Protein AF-A0A950A7Z1-F1 (afdb_monomer_lite)

pLDDT: mean 80.93, std 20.9, range [35.53, 98.69]

Radius of gyration: 23.33 Å; chains: 1; bounding box: 60×74×65 Å

Foldseek 3Di:
DCLLVVNLVVAQAEEDELDFLQQPCQFPLLVQQDPVNLVVQLVVCLVVQKDDQVVVLVSVCVVCCCPPCVVQVVVAVVVVHDRPPDPVVVVSVLGDIGGSVVVSCCSCCCSVPSQSLPFQSDDDPNHTDAQLSNAREYEFEYEPAERRRHVQSSCVSLQRHNHWYWYKYKYDYRCCRVPPAQPNQPTKMWTDPTDDHPDGPVNSVVPTDIDGGHCVVVVCVVCVVRVPDDDDDDDDPDDDPPPDCVSVVHDDDPPDPPPDDDDPDRDDDDPPDDDDDDDDDDDD

Sequence (284 aa):
YLAAKGQAARVNSATVTNTLVDFSLLGDLGVFTDEASVTRLEERMRERGYLEAGEMAGTFNALRANDLIWSYVVNNWFMGKEPPAFDILAWNGDSTRMPAVMHSQYLRACYLQNALTKPGAFAIDSVKTDLRKIKTPMYVLGAEADHIALWAGSYATTQLVGGETKYTLSNSGHIAGIVNPPDNPKACYWTKPRAAKGESAHEWRESATRHQGSWWNDWAAWIGKRAGSMVAPATLPPGEPAPGRYVLNEVAAAFGTNGTSHKPAPYRKRKKATAPKRRQTRRA

Secondary structure (DSSP, 8-state):
-GGGGT-GGG-S-EEEES--S--SS-GGGGGG-SHHHHHHHHHHHHHHSEE-HHHHHHHHHHHHIIIIIIHHHHHHHTTTPPPP--HHHHHHH----EEHHHHHHHIIIIIIT-GGGSTTSSEETTEE--GGG--S-EEEEEETT-SSS-HHHHHHHHHHSSS-EEEEEESSSTTTTTS--TT-TT-EEEE-SSPPTT--HHHHHHHSEEEES-HHHHHHHHHHTTS-S--PPPP----PPTT-TTTTTPPPPPTT-SS---PPPP--PPPPPPPPPP------

Structure (mmCIF, N/CA/C/O backbone):
data_AF-A0A950A7Z1-F1
#
_entry.id   AF-A0A950A7Z1-F1
#
loop_
_atom_site.group_PDB
_atom_site.id
_atom_site.type_symbol
_atom_site.label_atom_id
_atom_site.label_alt_id
_atom_site.label_comp_id
_atom_site.label_asym_id
_atom_site.label_entity_id
_atom_site.label_seq_id
_atom_site.pdbx_PDB_ins_code
_atom_site.Cartn_x
_atom_site.Cartn_y
_atom_site.Cartn_z
_atom_site.occupancy
_atom_site.B_iso_or_equiv
_atom_site.auth_seq_id
_atom_site.auth_comp_id
_atom_site.auth_asym_id
_atom_site.auth_atom_id
_atom_site.pdbx_PDB_model_num
ATOM 1 N N . TYR A 1 1 ? -14.062 2.216 -6.835 1.00 93.56 1 TYR A N 1
ATOM 2 C CA . TYR A 1 1 ? -14.817 1.408 -7.816 1.00 93.56 1 TYR A CA 1
ATOM 3 C C . TYR A 1 1 ? -15.972 0.646 -7.167 1.00 93.56 1 TYR A C 1
ATOM 5 O O . TYR A 1 1 ? -17.108 1.005 -7.437 1.00 93.56 1 TYR A O 1
ATOM 13 N N . LEU A 1 2 ? -15.726 -0.314 -6.261 1.00 96.12 2 LEU A N 1
ATOM 14 C CA . LEU A 1 2 ? -16.794 -1.120 -5.635 1.00 96.12 2 LEU A CA 1
ATOM 15 C C . LEU A 1 2 ? -17.895 -0.280 -4.971 1.00 96.12 2 LEU A C 1
ATOM 17 O O . LEU A 1 2 ? -19.071 -0.521 -5.216 1.00 96.12 2 LEU A O 1
ATOM 21 N N . ALA A 1 3 ? -17.525 0.761 -4.218 1.00 94.81 3 ALA A N 1
ATOM 22 C CA . ALA A 1 3 ? -18.493 1.686 -3.622 1.00 94.81 3 ALA A CA 1
ATOM 23 C C . ALA A 1 3 ? -19.389 2.382 -4.664 1.00 94.81 3 ALA A C 1
ATOM 25 O O . ALA A 1 3 ? -20.583 2.536 -4.442 1.00 94.81 3 ALA A O 1
ATOM 26 N N . ALA A 1 4 ? -18.843 2.749 -5.827 1.00 94.31 4 ALA A N 1
ATOM 27 C CA . ALA A 1 4 ? -19.617 3.371 -6.902 1.00 94.31 4 ALA A CA 1
ATOM 28 C C . ALA A 1 4 ? -20.574 2.383 -7.595 1.00 94.31 4 ALA A C 1
ATOM 30 O O . ALA A 1 4 ? -21.598 2.810 -8.111 1.00 94.31 4 ALA A O 1
ATOM 31 N N . LYS A 1 5 ? -20.266 1.078 -7.572 1.00 95.88 5 LYS A N 1
ATOM 32 C CA . LYS A 1 5 ? -21.149 0.005 -8.062 1.00 95.88 5 LYS A CA 1
ATOM 33 C C . LYS A 1 5 ? -22.106 -0.539 -6.982 1.00 95.88 5 LYS A C 1
ATOM 35 O O . LYS A 1 5 ? -22.763 -1.541 -7.226 1.00 95.88 5 LYS A O 1
ATOM 40 N N . GLY A 1 6 ? -22.161 0.057 -5.784 1.00 94.94 6 GLY A N 1
ATOM 41 C CA . GLY A 1 6 ? -22.992 -0.448 -4.678 1.00 94.94 6 GLY A CA 1
ATOM 42 C C . GLY A 1 6 ? -22.501 -1.770 -4.068 1.00 94.94 6 GLY A C 1
ATOM 43 O O . GLY A 1 6 ? -23.239 -2.438 -3.359 1.00 94.94 6 GLY A O 1
ATOM 44 N N . GLN A 1 7 ? -21.249 -2.158 -4.324 1.00 96.56 7 GLN A N 1
ATOM 45 C CA . GLN A 1 7 ? -20.657 -3.439 -3.913 1.00 96.56 7 GLN A CA 1
ATOM 46 C C . GLN A 1 7 ? -19.603 -3.281 -2.805 1.00 96.56 7 GLN A C 1
ATOM 48 O O . GLN A 1 7 ? -18.698 -4.106 -2.683 1.00 96.56 7 GLN A O 1
ATOM 53 N N . ALA A 1 8 ? -19.671 -2.205 -2.013 1.00 93.81 8 ALA A N 1
ATOM 54 C CA . ALA A 1 8 ? -18.680 -1.925 -0.968 1.00 93.81 8 ALA A CA 1
ATOM 55 C C . ALA A 1 8 ? -18.564 -3.060 0.067 1.00 93.81 8 ALA A C 1
ATOM 57 O O . ALA A 1 8 ? -17.463 -3.358 0.516 1.00 93.81 8 ALA A O 1
ATOM 58 N N . ALA A 1 9 ? -19.675 -3.740 0.371 1.00 94.00 9 ALA A N 1
ATOM 59 C CA . ALA A 1 9 ? -19.740 -4.830 1.346 1.00 94.00 9 ALA A CA 1
ATOM 60 C C . ALA A 1 9 ? -18.907 -6.073 0.972 1.00 94.00 9 ALA A C 1
ATOM 62 O O . ALA A 1 9 ? -18.683 -6.930 1.818 1.00 94.00 9 ALA A O 1
ATOM 63 N N . ARG A 1 10 ? -18.409 -6.175 -0.272 1.00 96.12 10 ARG A N 1
ATOM 64 C CA . ARG A 1 10 ? -17.519 -7.274 -0.689 1.00 96.12 10 ARG A CA 1
ATOM 65 C C . ARG A 1 10 ? -16.159 -7.251 0.011 1.00 96.12 10 ARG A C 1
ATOM 67 O O . ARG A 1 10 ? -15.461 -8.257 -0.015 1.00 96.12 10 ARG A O 1
ATOM 74 N N . VAL A 1 11 ? -15.763 -6.111 0.578 1.00 96.06 11 VAL A N 1
ATOM 75 C CA . VAL A 1 11 ? -14.483 -5.941 1.271 1.00 96.06 11 VAL A CA 1
ATOM 76 C C . VAL A 1 11 ? -14.758 -5.405 2.671 1.00 96.06 11 VAL A C 1
ATOM 78 O O . VAL A 1 11 ? -15.079 -4.228 2.838 1.00 96.06 11 VAL A O 1
ATOM 81 N N . ASN A 1 12 ? -14.621 -6.277 3.673 1.00 95.44 12 ASN A N 1
ATOM 82 C CA . ASN A 1 12 ? -14.873 -5.930 5.074 1.00 95.44 12 ASN A CA 1
ATOM 83 C C . ASN A 1 12 ? -13.803 -4.988 5.649 1.00 95.44 12 ASN A C 1
ATOM 85 O O . ASN A 1 12 ? -14.094 -4.102 6.445 1.00 95.44 12 ASN A O 1
ATOM 89 N N . SER A 1 13 ? -12.549 -5.167 5.237 1.00 96.81 13 SER A N 1
ATOM 90 C CA . SER A 1 13 ? -11.420 -4.328 5.639 1.00 96.81 13 SER A CA 1
ATOM 91 C C . SER A 1 13 ? -10.318 -4.392 4.586 1.00 96.81 13 SER A C 1
ATOM 93 O O . SER A 1 13 ? -10.295 -5.327 3.784 1.00 96.81 13 SER A O 1
ATOM 95 N N . ALA A 1 14 ? -9.433 -3.398 4.555 1.00 97.19 14 ALA A N 1
ATOM 96 C CA . ALA A 1 14 ? -8.301 -3.377 3.633 1.00 97.19 14 ALA A CA 1
ATOM 97 C C . ALA A 1 14 ? -7.001 -3.006 4.351 1.00 97.19 14 ALA A C 1
ATOM 99 O O . ALA A 1 14 ? -6.995 -2.196 5.278 1.00 97.19 14 ALA A O 1
ATOM 100 N N . THR A 1 15 ? -5.892 -3.571 3.885 1.00 98.00 15 THR A N 1
ATOM 101 C CA . THR A 1 15 ? -4.543 -3.211 4.319 1.00 98.00 15 THR A CA 1
ATOM 102 C C . THR A 1 15 ? -3.748 -2.761 3.105 1.00 98.00 15 THR A C 1
ATOM 104 O O . THR A 1 15 ? -3.805 -3.406 2.061 1.00 98.00 15 THR A O 1
ATOM 107 N N . VAL A 1 16 ? -3.035 -1.647 3.235 1.00 97.19 16 VAL A N 1
ATOM 108 C CA . VAL A 1 16 ? -2.108 -1.143 2.217 1.00 97.19 16 VAL A CA 1
ATOM 109 C C . VAL A 1 16 ? -0.753 -0.889 2.867 1.00 97.19 16 VAL A C 1
ATOM 111 O O . VAL A 1 16 ? -0.686 -0.343 3.968 1.00 97.19 16 VAL A O 1
ATOM 114 N N . THR A 1 17 ? 0.316 -1.315 2.203 1.00 96.62 17 THR A N 1
ATOM 115 C CA . THR A 1 17 ? 1.690 -1.308 2.727 1.00 96.62 17 THR A CA 1
ATOM 116 C C . THR A 1 17 ? 2.600 -0.597 1.734 1.00 96.62 17 THR A C 1
ATOM 118 O O . THR A 1 17 ? 2.581 -0.956 0.556 1.00 96.62 17 THR A O 1
ATOM 121 N N . ASN A 1 18 ? 3.344 0.425 2.173 1.00 94.12 18 ASN A N 1
ATOM 122 C CA . ASN A 1 18 ? 4.202 1.272 1.324 1.00 94.12 18 ASN A CA 1
ATOM 123 C C . ASN A 1 18 ? 3.520 1.703 0.016 1.00 94.12 18 ASN A C 1
ATOM 125 O O . ASN A 1 18 ? 4.101 1.684 -1.067 1.00 94.12 18 ASN A O 1
ATOM 129 N N . THR A 1 19 ? 2.233 2.035 0.104 1.00 94.44 19 THR A N 1
ATOM 130 C CA . THR A 1 19 ? 1.413 2.368 -1.060 1.00 94.44 19 THR A CA 1
ATOM 131 C C . THR A 1 19 ? 1.230 3.873 -1.144 1.00 94.44 19 THR A C 1
ATOM 133 O O . THR A 1 19 ? 0.714 4.493 -0.214 1.00 94.44 19 THR A O 1
ATOM 136 N N . LEU A 1 20 ? 1.599 4.448 -2.287 1.00 92.94 20 LEU A N 1
ATOM 137 C CA . LEU A 1 20 ? 1.273 5.828 -2.618 1.00 92.94 20 LEU A CA 1
ATOM 138 C C . LEU A 1 20 ? -0.113 5.890 -3.261 1.00 92.94 20 LEU A C 1
ATOM 140 O O . LEU A 1 20 ? -0.419 5.177 -4.217 1.00 92.94 20 LEU A O 1
ATOM 144 N N . VAL A 1 21 ? -0.957 6.756 -2.713 1.00 91.88 21 VAL A N 1
ATOM 145 C CA . VAL A 1 21 ? -2.257 7.126 -3.293 1.00 91.88 21 VAL A CA 1
ATOM 146 C C . VAL A 1 21 ? -2.250 8.592 -3.718 1.00 91.88 21 VAL A C 1
ATOM 148 O O . VAL A 1 21 ? -2.918 8.960 -4.684 1.00 91.88 21 VAL A O 1
ATOM 151 N N . ASP A 1 22 ? -1.456 9.402 -3.019 1.00 93.62 22 ASP A N 1
ATOM 152 C CA . ASP A 1 22 ? -1.067 10.742 -3.422 1.00 93.62 22 ASP A CA 1
ATOM 153 C C . ASP A 1 22 ? 0.358 10.712 -3.979 1.00 93.62 22 ASP A C 1
ATOM 155 O O . ASP A 1 22 ? 1.310 10.380 -3.276 1.00 93.62 22 ASP A O 1
ATOM 159 N N . PHE A 1 23 ? 0.486 11.059 -5.255 1.00 90.56 23 PHE A N 1
ATOM 160 C CA . PHE A 1 23 ? 1.740 11.097 -5.999 1.00 90.56 23 PHE A CA 1
ATOM 161 C C . PHE A 1 23 ? 2.325 12.520 -6.065 1.00 90.56 23 PHE A C 1
ATOM 163 O O . PHE A 1 23 ? 3.057 12.851 -6.987 1.00 90.56 23 PHE A O 1
ATOM 170 N N . SER A 1 24 ? 1.992 13.401 -5.116 1.00 88.62 24 SER A N 1
ATOM 171 C CA . SER A 1 24 ? 2.630 14.724 -4.995 1.00 88.62 24 SER A CA 1
ATOM 172 C C . SER A 1 24 ? 4.039 14.661 -4.395 1.00 88.62 24 SER A C 1
ATOM 174 O O . SER A 1 24 ? 4.870 15.517 -4.691 1.00 88.62 24 SER A O 1
ATOM 176 N N . LEU A 1 25 ? 4.326 13.632 -3.592 1.00 83.88 25 LEU A N 1
ATOM 177 C CA . LEU A 1 25 ? 5.629 13.374 -2.977 1.00 83.88 25 LEU A CA 1
ATOM 178 C C . LEU A 1 25 ? 6.237 12.104 -3.585 1.00 83.88 25 LEU A C 1
ATOM 180 O O . LEU A 1 25 ? 6.131 11.018 -3.023 1.00 83.88 25 LEU A O 1
ATOM 184 N N . LEU A 1 26 ? 6.838 12.243 -4.768 1.00 71.94 26 LEU A N 1
ATOM 185 C CA . LEU A 1 26 ? 7.280 11.116 -5.603 1.00 71.94 26 LEU A CA 1
ATOM 186 C C . LEU A 1 26 ? 8.609 10.469 -5.184 1.00 71.94 26 LEU A C 1
ATOM 188 O O . LEU A 1 26 ? 9.004 9.479 -5.799 1.00 71.94 26 LEU A O 1
ATOM 192 N N . GLY A 1 27 ? 9.303 11.022 -4.186 1.00 72.56 27 GLY A N 1
ATOM 193 C CA . GLY A 1 27 ? 10.668 10.607 -3.851 1.00 72.56 27 GLY A CA 1
ATOM 194 C C . GLY A 1 27 ? 11.603 10.688 -5.064 1.00 72.56 27 GLY A C 1
ATOM 195 O O . GLY A 1 27 ? 11.371 11.466 -5.997 1.00 72.56 27 GLY A O 1
ATOM 196 N N . ASP A 1 28 ? 12.626 9.838 -5.082 1.00 67.88 28 ASP A N 1
ATOM 197 C CA . ASP A 1 28 ? 13.646 9.818 -6.141 1.00 67.88 28 ASP A CA 1
ATOM 198 C C . ASP A 1 28 ? 13.074 9.429 -7.519 1.00 67.88 28 ASP A C 1
ATOM 200 O O . ASP A 1 28 ? 13.603 9.810 -8.566 1.00 67.88 28 ASP A O 1
ATOM 204 N N . LEU A 1 29 ? 11.935 8.723 -7.538 1.00 67.94 29 LEU A N 1
ATOM 205 C CA . LEU A 1 29 ? 11.233 8.322 -8.761 1.00 67.94 29 LEU A CA 1
ATOM 206 C C . LEU A 1 29 ? 10.706 9.510 -9.567 1.00 67.94 29 LEU A C 1
ATOM 208 O O . LEU A 1 29 ? 10.588 9.403 -10.789 1.00 67.94 29 LEU A O 1
ATOM 212 N N . GLY A 1 30 ? 10.413 10.639 -8.914 1.00 67.56 30 GLY A N 1
ATOM 213 C CA . GLY A 1 30 ? 9.834 11.813 -9.570 1.00 67.56 30 GLY A CA 1
ATOM 214 C C . GLY A 1 30 ? 10.667 12.318 -10.749 1.00 67.56 30 GLY A C 1
ATOM 215 O O . GLY A 1 30 ? 10.108 12.723 -11.770 1.00 67.56 30 GLY A O 1
ATOM 216 N N . VAL A 1 31 ? 11.995 12.195 -10.657 1.00 69.00 31 VAL A N 1
ATOM 217 C CA . VAL A 1 31 ? 12.954 12.679 -11.665 1.00 69.00 31 VAL A CA 1
ATOM 218 C C . VAL A 1 31 ? 12.794 11.979 -13.021 1.00 69.00 31 VAL A C 1
ATOM 220 O O . VAL A 1 31 ? 13.070 12.577 -14.056 1.00 69.00 31 VAL A O 1
ATOM 223 N N . PHE A 1 32 ? 12.300 10.737 -13.045 1.00 67.62 32 PHE A N 1
ATOM 224 C CA . PHE A 1 32 ? 12.165 9.941 -14.274 1.00 67.62 32 PHE A CA 1
ATOM 225 C C . PHE A 1 32 ? 10.758 9.967 -14.878 1.00 67.62 32 PHE A C 1
ATOM 227 O O . PHE A 1 32 ? 10.467 9.226 -15.820 1.00 67.62 32 PHE A O 1
ATOM 234 N N . THR A 1 33 ? 9.868 10.793 -14.330 1.00 74.62 33 THR A N 1
ATOM 235 C CA . THR A 1 33 ? 8.436 10.752 -14.645 1.00 74.62 33 THR A CA 1
ATOM 236 C C . THR A 1 33 ? 7.929 12.026 -15.299 1.00 74.62 33 THR A C 1
ATOM 238 O O . THR A 1 33 ? 6.792 12.419 -15.083 1.00 74.62 33 THR A O 1
ATOM 241 N N . ASP A 1 34 ? 8.747 12.669 -16.133 1.00 85.25 34 ASP A N 1
ATOM 242 C CA . ASP A 1 34 ? 8.286 13.752 -17.000 1.00 85.25 34 ASP A CA 1
ATOM 243 C C . ASP A 1 34 ? 7.546 13.226 -18.249 1.00 85.25 34 ASP A C 1
ATOM 245 O O . ASP A 1 34 ? 7.692 12.072 -18.669 1.00 85.25 34 ASP A O 1
ATOM 249 N N . GLU A 1 35 ? 6.754 14.099 -18.876 1.00 90.50 35 GLU A N 1
ATOM 250 C CA . GLU A 1 35 ? 5.923 13.774 -20.045 1.00 90.50 35 GLU A CA 1
ATOM 251 C C . GLU A 1 35 ? 6.739 13.195 -21.215 1.00 90.50 35 GLU A C 1
ATOM 253 O O . GLU A 1 35 ? 6.273 12.283 -21.907 1.00 90.50 35 GLU A O 1
ATOM 258 N N . ALA A 1 36 ? 7.962 13.685 -21.442 1.00 89.69 36 ALA A N 1
ATOM 259 C CA . ALA A 1 36 ? 8.800 13.206 -22.533 1.00 89.69 36 ALA A CA 1
ATOM 260 C C . ALA A 1 36 ? 9.381 11.821 -22.218 1.00 89.69 36 ALA A C 1
ATOM 262 O O . ALA A 1 36 ? 9.390 10.954 -23.095 1.00 89.69 36 ALA A O 1
ATOM 263 N N . SER A 1 37 ? 9.807 11.574 -20.976 1.00 86.44 37 SER A N 1
ATOM 264 C CA . SER A 1 37 ? 10.257 10.249 -20.525 1.00 86.44 37 SER A CA 1
ATOM 265 C C . SER A 1 37 ? 9.154 9.197 -20.617 1.00 86.44 37 SER A C 1
ATOM 267 O O . SER A 1 37 ? 9.384 8.127 -21.191 1.00 86.44 37 SER A O 1
ATOM 269 N N . VAL A 1 38 ? 7.940 9.515 -20.153 1.00 88.50 38 VAL A N 1
ATOM 270 C CA . VAL A 1 38 ? 6.789 8.603 -20.255 1.00 88.50 38 VAL A CA 1
ATOM 271 C C . VAL A 1 38 ? 6.434 8.337 -21.717 1.00 88.50 38 VAL A C 1
ATOM 273 O O . VAL A 1 38 ? 6.267 7.181 -22.101 1.00 88.50 38 VAL A O 1
ATOM 276 N N . THR A 1 39 ? 6.399 9.371 -22.561 1.00 91.19 39 THR A N 1
ATOM 277 C CA . THR A 1 39 ? 6.100 9.204 -23.992 1.00 91.19 39 THR A CA 1
ATOM 278 C C . THR A 1 39 ? 7.122 8.294 -24.679 1.00 91.19 39 THR A C 1
ATOM 280 O O . THR A 1 39 ? 6.726 7.348 -25.356 1.00 91.19 39 THR A O 1
ATOM 283 N N . ARG A 1 40 ? 8.430 8.487 -24.449 1.00 88.56 40 ARG A N 1
ATOM 284 C CA . ARG A 1 40 ? 9.477 7.605 -25.008 1.00 88.56 40 ARG A CA 1
ATOM 285 C C . ARG A 1 40 ? 9.323 6.152 -24.553 1.00 88.56 40 ARG A C 1
ATOM 287 O O . ARG A 1 40 ? 9.567 5.223 -25.322 1.00 88.56 40 ARG A O 1
ATOM 294 N N . LEU A 1 41 ? 8.941 5.932 -23.296 1.00 86.69 41 LEU A N 1
ATOM 295 C CA . LEU A 1 41 ? 8.707 4.587 -22.777 1.00 86.69 41 LEU A CA 1
ATOM 296 C C . LEU A 1 41 ? 7.494 3.924 -23.439 1.00 86.69 41 LEU A C 1
ATOM 298 O O . LEU A 1 41 ? 7.553 2.754 -23.807 1.00 86.69 41 LEU A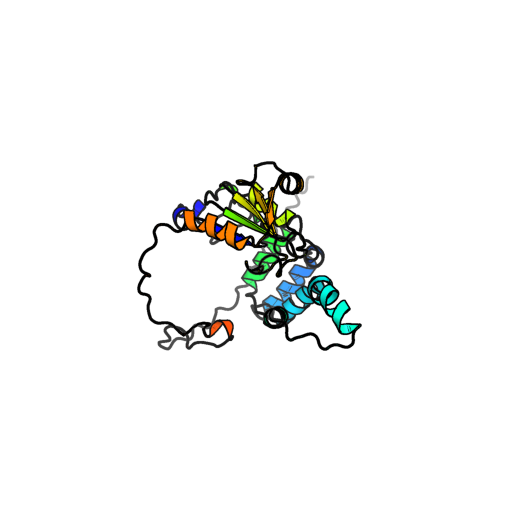 O 1
ATOM 302 N N . GLU A 1 42 ? 6.411 4.671 -23.636 1.00 89.44 42 GLU A N 1
ATOM 303 C CA . GLU A 1 42 ? 5.216 4.184 -24.326 1.00 89.44 42 GLU A CA 1
ATOM 304 C C . GLU A 1 42 ? 5.493 3.797 -25.776 1.00 89.44 42 GLU A C 1
ATOM 306 O O . GLU A 1 42 ? 4.935 2.813 -26.259 1.00 89.44 42 GLU A O 1
ATOM 311 N N . GLU A 1 43 ? 6.360 4.534 -26.471 1.00 89.94 43 GLU A N 1
ATOM 312 C CA . GLU A 1 43 ? 6.767 4.190 -27.832 1.00 89.94 43 GLU A CA 1
ATOM 313 C C . GLU A 1 43 ? 7.468 2.833 -27.891 1.00 89.94 43 GLU A C 1
ATOM 315 O O . GLU A 1 43 ? 7.084 2.006 -28.718 1.00 89.94 43 GLU A O 1
ATOM 320 N N . ARG A 1 44 ? 8.390 2.565 -26.958 1.00 86.94 44 ARG A N 1
ATOM 321 C CA . ARG A 1 44 ? 9.051 1.255 -26.829 1.00 86.94 44 ARG A CA 1
ATOM 322 C C . ARG A 1 44 ? 8.063 0.142 -26.484 1.00 86.94 44 ARG A C 1
ATOM 324 O O . ARG A 1 44 ? 8.030 -0.897 -27.141 1.00 86.94 44 ARG A O 1
ATOM 331 N N . MET A 1 45 ? 7.206 0.364 -25.486 1.00 90.56 45 MET A N 1
ATOM 332 C CA . MET A 1 45 ? 6.209 -0.629 -25.070 1.00 90.56 45 MET A CA 1
ATOM 333 C C . MET A 1 45 ? 5.177 -0.924 -26.169 1.00 90.56 45 MET A C 1
ATOM 335 O O . MET A 1 45 ? 4.643 -2.030 -26.229 1.00 90.56 45 MET A O 1
ATOM 339 N N . ARG A 1 46 ? 4.887 0.037 -27.055 1.00 89.31 46 ARG A N 1
ATOM 340 C CA . ARG A 1 46 ? 3.934 -0.124 -28.164 1.00 89.31 46 ARG A CA 1
ATOM 341 C C . ARG A 1 46 ? 4.407 -1.127 -29.215 1.00 89.31 46 ARG A C 1
ATOM 343 O O . ARG A 1 46 ? 3.563 -1.756 -29.845 1.00 89.31 46 ARG A O 1
ATOM 350 N N . GLU A 1 47 ? 5.714 -1.277 -29.405 1.00 87.50 47 GLU A N 1
ATOM 351 C CA . GLU A 1 47 ? 6.275 -2.240 -30.361 1.00 87.50 47 GLU A CA 1
ATOM 352 C C . GLU A 1 47 ? 6.126 -3.684 -29.870 1.00 87.50 47 GLU A C 1
ATOM 354 O O . GLU A 1 47 ? 5.836 -4.577 -30.662 1.00 87.50 47 GLU A O 1
ATOM 359 N N . ARG A 1 48 ? 6.269 -3.906 -28.556 1.00 85.75 48 ARG A N 1
ATOM 360 C CA . ARG A 1 48 ? 6.271 -5.245 -27.936 1.00 85.75 48 ARG A CA 1
ATOM 361 C C . ARG A 1 48 ? 4.929 -5.641 -27.313 1.00 85.75 48 ARG A C 1
ATOM 363 O O . ARG A 1 48 ? 4.652 -6.820 -27.130 1.00 85.75 48 ARG A O 1
ATOM 370 N N . GLY A 1 49 ? 4.092 -4.664 -26.964 1.00 89.12 49 GLY A N 1
ATOM 371 C CA . GLY A 1 49 ? 2.859 -4.853 -26.190 1.00 89.12 49 GLY A CA 1
ATOM 372 C C . GLY A 1 49 ? 3.071 -4.923 -24.670 1.00 89.12 49 GLY A C 1
ATOM 373 O O . GLY A 1 49 ? 2.095 -4.963 -23.917 1.00 89.12 49 GLY A O 1
ATOM 374 N N . TYR A 1 50 ? 4.320 -4.888 -24.204 1.00 85.50 50 TYR A N 1
ATOM 375 C CA . TYR A 1 50 ? 4.706 -4.949 -22.795 1.00 85.50 50 TYR A CA 1
ATOM 376 C C . TYR A 1 50 ? 6.061 -4.256 -22.559 1.00 85.50 50 TYR A C 1
ATOM 378 O O . TYR A 1 50 ? 6.803 -3.998 -23.508 1.00 85.50 50 TYR A O 1
ATOM 386 N N . LEU A 1 51 ? 6.377 -3.951 -21.298 1.00 83.81 51 LEU A N 1
ATOM 387 C CA . LEU A 1 51 ? 7.712 -3.534 -20.858 1.00 83.81 51 LEU A CA 1
ATOM 388 C C . LEU A 1 51 ? 8.572 -4.765 -20.558 1.00 83.81 51 LEU A C 1
ATOM 390 O O . LEU A 1 51 ? 8.137 -5.624 -19.787 1.00 83.81 51 LEU A O 1
ATOM 394 N N . GLU A 1 52 ? 9.771 -4.848 -21.142 1.00 82.12 52 GLU A N 1
ATOM 395 C CA . GLU A 1 52 ? 10.699 -5.946 -20.841 1.00 82.12 52 GLU A CA 1
ATOM 396 C C . GLU A 1 52 ? 11.207 -5.874 -19.396 1.00 82.12 52 GLU A C 1
ATOM 398 O O . GLU A 1 52 ? 11.435 -4.790 -18.856 1.00 82.12 52 GLU A O 1
ATOM 403 N N . ALA A 1 53 ? 11.421 -7.041 -18.783 1.00 74.19 53 ALA A N 1
ATOM 404 C CA . ALA A 1 53 ? 11.743 -7.153 -17.358 1.00 74.19 53 ALA A CA 1
ATOM 405 C C . ALA A 1 53 ? 13.027 -6.378 -16.985 1.00 74.19 53 ALA A C 1
ATOM 407 O O . ALA A 1 53 ? 13.067 -5.659 -15.986 1.00 74.19 53 ALA A O 1
ATOM 408 N N . GLY A 1 54 ? 14.049 -6.437 -17.846 1.00 68.31 54 GLY A N 1
ATOM 409 C CA . GLY A 1 54 ? 15.322 -5.739 -17.635 1.00 68.31 54 GLY A CA 1
ATOM 410 C C . GLY A 1 54 ? 15.246 -4.209 -17.744 1.00 68.31 54 GLY A C 1
ATOM 411 O O . GLY A 1 54 ? 16.074 -3.514 -17.159 1.00 68.31 54 GLY A O 1
ATOM 412 N N . GLU A 1 55 ? 14.253 -3.652 -18.449 1.00 68.25 55 GLU A N 1
ATOM 413 C CA . GLU A 1 55 ? 14.120 -2.192 -18.589 1.00 68.25 55 GLU A CA 1
ATOM 414 C C . GLU A 1 55 ? 13.614 -1.544 -17.294 1.00 68.25 55 GLU A C 1
ATOM 416 O O . GLU A 1 55 ? 14.027 -0.437 -16.954 1.00 68.25 55 GLU A O 1
ATOM 421 N N . MET A 1 56 ? 12.765 -2.252 -16.545 1.00 64.88 56 MET A N 1
ATOM 422 C CA . MET A 1 56 ? 12.330 -1.836 -15.213 1.00 64.88 56 MET A CA 1
ATOM 423 C C . MET A 1 56 ? 13.442 -2.010 -14.174 1.00 64.88 56 MET A C 1
ATOM 425 O O . MET A 1 56 ? 13.632 -1.127 -13.335 1.00 64.88 56 MET A O 1
ATOM 429 N N . ALA A 1 57 ? 14.208 -3.102 -14.270 1.00 59.88 57 ALA A N 1
ATOM 430 C CA . ALA A 1 57 ? 15.366 -3.333 -13.413 1.00 59.88 57 ALA A CA 1
ATOM 431 C C . ALA A 1 57 ? 16.373 -2.177 -13.510 1.00 59.88 57 ALA A C 1
ATOM 433 O O . ALA A 1 57 ? 16.856 -1.714 -12.487 1.00 59.88 57 ALA A O 1
ATOM 434 N N . GLY A 1 58 ? 16.621 -1.628 -14.706 1.00 56.72 58 GLY A N 1
ATOM 435 C CA . GLY A 1 58 ? 17.495 -0.461 -14.884 1.00 56.72 58 GLY A CA 1
ATOM 436 C C . GLY A 1 58 ? 17.036 0.788 -14.119 1.00 56.72 58 GLY A C 1
ATOM 437 O O . GLY A 1 58 ? 17.848 1.436 -13.461 1.00 56.72 58 GLY A O 1
ATOM 438 N N . THR A 1 59 ? 15.737 1.108 -14.147 1.00 59.22 59 THR A N 1
ATOM 439 C CA . THR A 1 59 ? 15.179 2.248 -13.399 1.00 59.22 59 THR A CA 1
ATOM 440 C C . THR A 1 59 ? 15.219 2.005 -11.891 1.00 59.22 59 THR A C 1
ATOM 442 O O . THR A 1 59 ? 15.687 2.868 -11.154 1.00 59.22 59 THR A O 1
ATOM 445 N N . PHE A 1 60 ? 14.799 0.827 -11.418 1.00 55.84 60 PHE A N 1
ATOM 446 C CA . PHE A 1 60 ? 14.865 0.503 -9.990 1.00 55.84 60 PHE A CA 1
ATOM 447 C C . PHE A 1 60 ? 16.300 0.402 -9.475 1.00 55.84 60 PHE A C 1
ATOM 449 O O . PHE A 1 60 ? 16.554 0.870 -8.376 1.00 55.84 60 PHE A O 1
ATOM 456 N N . ASN A 1 61 ? 17.247 -0.125 -10.250 1.00 55.56 61 ASN A N 1
ATOM 457 C CA . ASN A 1 61 ? 18.659 -0.177 -9.866 1.00 55.56 61 ASN A CA 1
ATOM 458 C C . ASN A 1 61 ? 19.266 1.227 -9.756 1.00 55.56 61 ASN A C 1
ATOM 460 O O . ASN A 1 61 ? 20.025 1.481 -8.825 1.00 55.56 61 ASN A O 1
ATOM 464 N N . ALA A 1 62 ? 18.893 2.154 -10.647 1.00 49.62 62 ALA A N 1
ATOM 465 C CA . ALA A 1 62 ? 19.320 3.551 -10.562 1.00 49.62 62 ALA A CA 1
ATOM 466 C C . ALA A 1 62 ? 18.783 4.259 -9.303 1.00 49.62 62 ALA A C 1
ATOM 468 O O . ALA A 1 62 ? 19.477 5.091 -8.729 1.00 49.62 62 ALA A O 1
ATOM 469 N N . LEU A 1 63 ? 17.578 3.898 -8.851 1.00 50.31 63 LEU A N 1
ATOM 470 C CA . LEU A 1 63 ? 16.953 4.439 -7.636 1.00 50.31 63 LEU A CA 1
ATOM 471 C C . LEU A 1 63 ? 17.449 3.749 -6.359 1.00 50.31 63 LEU A C 1
ATOM 473 O O . LEU A 1 63 ? 17.577 4.374 -5.316 1.00 50.31 63 LEU A O 1
ATOM 477 N N . ARG A 1 64 ? 17.751 2.450 -6.442 1.00 50.84 64 ARG A N 1
ATOM 478 C CA . ARG A 1 64 ? 18.160 1.602 -5.314 1.00 50.84 64 ARG A CA 1
ATOM 479 C C . ARG A 1 64 ? 19.659 1.558 -5.064 1.00 50.84 64 ARG A C 1
ATOM 481 O O . ARG A 1 64 ? 20.070 0.920 -4.092 1.00 50.84 64 ARG A O 1
ATOM 488 N N . ALA A 1 65 ? 20.471 2.221 -5.889 1.00 42.19 65 ALA A N 1
ATOM 489 C CA . ALA A 1 65 ? 21.917 2.291 -5.691 1.00 42.19 65 ALA A CA 1
ATOM 490 C C . ALA A 1 65 ? 22.295 2.769 -4.271 1.00 42.19 65 ALA A C 1
ATOM 492 O O . ALA A 1 65 ? 23.337 2.370 -3.754 1.00 42.19 65 ALA A O 1
ATOM 493 N N . ASN A 1 66 ? 21.423 3.534 -3.601 1.00 41.88 66 ASN A N 1
ATOM 494 C CA . ASN A 1 66 ? 21.665 4.007 -2.239 1.00 41.88 66 ASN A CA 1
ATOM 495 C C . ASN A 1 66 ? 21.258 3.033 -1.119 1.00 41.88 66 ASN A C 1
ATOM 497 O O . ASN A 1 66 ? 21.957 2.962 -0.114 1.00 41.88 66 ASN A O 1
ATOM 501 N N . ASP A 1 67 ? 20.189 2.248 -1.253 1.00 49.12 67 ASP A N 1
ATOM 502 C CA . ASP A 1 67 ? 19.607 1.595 -0.065 1.00 49.12 67 ASP A CA 1
ATOM 503 C C . ASP A 1 67 ? 20.151 0.194 0.221 1.00 49.12 67 ASP A C 1
ATOM 505 O O . ASP A 1 67 ? 20.584 -0.100 1.340 1.00 49.12 67 ASP A O 1
ATOM 509 N N . LEU A 1 68 ? 20.146 -0.680 -0.789 1.00 46.50 68 LEU A N 1
ATOM 510 C CA . LEU A 1 68 ? 20.576 -2.070 -0.609 1.00 46.50 68 LEU A CA 1
ATOM 511 C C . LEU A 1 68 ? 22.083 -2.234 -0.835 1.00 46.50 68 LEU A C 1
ATOM 513 O O . LEU A 1 68 ? 22.726 -3.082 -0.220 1.00 46.50 68 LEU A O 1
ATOM 517 N N . ILE A 1 69 ? 22.642 -1.399 -1.714 1.00 41.78 69 ILE A N 1
ATOM 518 C CA . ILE A 1 69 ? 24.055 -1.434 -2.080 1.00 41.78 69 ILE A CA 1
ATOM 519 C C . ILE A 1 69 ? 24.849 -0.595 -1.076 1.00 41.78 69 ILE A C 1
ATOM 521 O O . ILE A 1 69 ? 25.749 -1.120 -0.437 1.00 41.78 69 ILE A O 1
ATOM 525 N N . TRP A 1 70 ? 24.508 0.668 -0.821 1.00 38.44 70 TRP A N 1
ATOM 526 C CA . TRP A 1 70 ? 25.425 1.521 -0.057 1.00 38.44 70 TRP A CA 1
ATOM 527 C C . TRP A 1 70 ? 25.557 1.156 1.434 1.00 38.44 70 TRP A C 1
ATOM 529 O O . TRP A 1 70 ? 26.661 1.185 1.960 1.00 38.44 70 TRP A O 1
ATOM 539 N N . SER A 1 71 ? 24.503 0.720 2.131 1.00 42.59 71 SER A N 1
ATOM 540 C CA . SER A 1 71 ? 24.629 0.355 3.559 1.00 42.59 71 SER A CA 1
ATOM 541 C C . SER A 1 71 ? 25.318 -1.004 3.800 1.00 42.59 71 SER A C 1
ATOM 543 O O . SER A 1 71 ? 26.049 -1.174 4.782 1.00 42.59 71 SER A O 1
ATOM 545 N N . TYR A 1 72 ? 25.118 -1.968 2.896 1.00 43.12 72 TYR A N 1
ATOM 546 C CA . TYR A 1 72 ? 25.572 -3.356 3.052 1.00 43.12 72 TYR A CA 1
ATOM 547 C C . TYR A 1 72 ? 26.849 -3.663 2.248 1.00 43.12 72 TYR A C 1
ATOM 549 O O . TYR A 1 72 ? 27.740 -4.361 2.734 1.00 43.12 72 TYR A O 1
ATOM 557 N N . VAL A 1 73 ? 26.988 -3.091 1.045 1.00 41.38 73 VAL A N 1
ATOM 558 C CA . VAL A 1 73 ? 28.180 -3.224 0.189 1.00 41.38 73 VAL A CA 1
ATOM 559 C C . VAL A 1 73 ? 29.306 -2.321 0.680 1.00 41.38 73 VAL A C 1
ATOM 561 O O . VAL A 1 73 ? 30.438 -2.774 0.661 1.00 41.38 73 VAL A O 1
ATOM 564 N N . VAL A 1 74 ? 29.063 -1.125 1.236 1.00 44.72 74 VAL A N 1
ATOM 565 C CA . VAL A 1 74 ? 30.167 -0.340 1.841 1.00 44.72 74 VAL A CA 1
ATOM 566 C C . VAL A 1 74 ? 30.789 -1.084 3.026 1.00 44.72 74 VAL A C 1
ATOM 568 O O . VAL A 1 74 ? 32.008 -1.096 3.156 1.00 44.72 74 VAL A O 1
ATOM 571 N N . ASN A 1 75 ? 30.000 -1.787 3.845 1.00 46.50 75 ASN A N 1
ATOM 572 C CA . ASN A 1 75 ? 30.559 -2.567 4.953 1.00 46.50 75 ASN A CA 1
ATOM 573 C C . ASN A 1 75 ? 31.304 -3.837 4.499 1.00 46.50 75 ASN A C 1
ATOM 575 O O . ASN A 1 75 ? 32.290 -4.200 5.129 1.00 46.50 75 ASN A O 1
ATOM 579 N N . ASN A 1 76 ? 30.881 -4.506 3.419 1.00 44.16 76 ASN A N 1
ATOM 580 C CA . ASN A 1 76 ? 31.476 -5.787 3.002 1.00 44.16 76 ASN A CA 1
ATOM 581 C C . ASN A 1 76 ? 32.517 -5.665 1.872 1.00 44.16 76 ASN A C 1
ATOM 583 O O . ASN A 1 76 ? 33.528 -6.366 1.902 1.00 44.16 76 ASN A O 1
ATOM 587 N N . TRP A 1 77 ? 32.329 -4.745 0.921 1.00 42.66 77 TRP A N 1
ATOM 588 C CA . TRP A 1 77 ? 33.236 -4.518 -0.213 1.00 42.66 77 TRP A CA 1
ATOM 589 C C . TRP A 1 77 ? 34.535 -3.828 0.213 1.00 42.66 77 TRP A C 1
ATOM 591 O O . TRP A 1 77 ? 35.604 -4.270 -0.197 1.00 42.66 77 TRP A O 1
ATOM 601 N N . PHE A 1 78 ? 34.485 -2.847 1.128 1.00 44.94 78 PHE A N 1
ATOM 602 C CA . PHE A 1 78 ? 35.711 -2.293 1.730 1.00 44.94 78 PHE A CA 1
ATOM 603 C C . PHE A 1 78 ? 36.454 -3.306 2.618 1.00 44.94 78 PHE A C 1
ATOM 605 O O . PHE A 1 78 ? 37.647 -3.143 2.859 1.00 44.94 78 PHE A O 1
ATOM 612 N N . MET A 1 79 ? 35.776 -4.360 3.087 1.00 54.03 79 MET A N 1
ATOM 613 C CA . MET A 1 79 ? 36.369 -5.420 3.911 1.00 54.03 79 MET A CA 1
ATOM 614 C C . MET A 1 79 ? 36.777 -6.669 3.111 1.00 54.03 79 MET A C 1
ATOM 616 O O . MET A 1 79 ? 37.209 -7.648 3.718 1.00 54.03 79 MET A O 1
ATOM 620 N N . GLY A 1 80 ? 36.643 -6.659 1.776 1.00 48.00 80 GLY A N 1
ATOM 621 C CA . GLY A 1 80 ? 37.043 -7.775 0.910 1.00 48.00 80 GLY A CA 1
ATOM 622 C C . GLY A 1 80 ? 36.260 -9.073 1.138 1.00 48.00 80 GLY A C 1
ATOM 623 O O . GLY A 1 80 ? 36.778 -10.151 0.858 1.00 48.00 80 GLY A O 1
ATOM 624 N N . LYS A 1 81 ? 35.037 -8.995 1.677 1.00 49.50 81 LYS A N 1
ATOM 625 C CA . LYS A 1 81 ? 34.187 -10.162 1.948 1.00 49.50 81 LYS A CA 1
ATOM 626 C C . LYS A 1 81 ? 33.136 -10.306 0.854 1.00 49.50 81 LYS A C 1
ATOM 628 O O . LYS A 1 81 ? 32.465 -9.330 0.518 1.00 49.50 81 LYS A O 1
ATOM 633 N N . GLU A 1 82 ? 32.966 -11.519 0.327 1.00 44.69 82 GLU A N 1
ATOM 634 C CA . GLU A 1 82 ? 31.838 -11.824 -0.555 1.00 44.69 82 GLU A CA 1
ATOM 635 C C . GLU A 1 82 ? 30.522 -11.532 0.187 1.00 44.69 82 GLU A C 1
ATOM 637 O O . GLU A 1 82 ? 30.344 -11.997 1.320 1.00 44.69 82 GLU A O 1
ATOM 642 N N . PRO A 1 83 ? 29.607 -10.735 -0.394 1.00 47.91 83 PRO A N 1
ATOM 643 C CA . PRO A 1 83 ? 28.319 -10.497 0.231 1.00 47.91 83 PRO A CA 1
ATOM 644 C C . PRO A 1 83 ? 27.554 -11.830 0.291 1.00 47.91 83 PRO A C 1
ATOM 646 O O . PRO A 1 83 ? 27.458 -12.514 -0.731 1.00 47.91 83 PRO A O 1
ATOM 649 N N . PRO A 1 84 ? 27.013 -12.228 1.458 1.00 48.62 84 PRO A N 1
ATOM 650 C CA . PRO A 1 84 ? 26.219 -13.446 1.563 1.00 48.62 84 PRO A CA 1
ATOM 651 C C . PRO A 1 84 ? 25.050 -13.402 0.573 1.00 48.62 84 PRO A C 1
ATOM 653 O O . PRO A 1 84 ? 24.493 -12.331 0.321 1.00 48.62 84 PRO A O 1
ATOM 656 N N . ALA A 1 85 ? 24.676 -14.561 0.021 1.00 48.41 85 ALA A N 1
ATOM 657 C CA . ALA A 1 85 ? 23.511 -14.705 -0.848 1.00 48.41 85 ALA A CA 1
ATOM 658 C C . ALA A 1 85 ? 22.254 -14.248 -0.090 1.00 48.41 85 ALA A C 1
ATOM 660 O O . ALA A 1 85 ? 21.700 -14.976 0.730 1.00 48.41 85 ALA A O 1
ATOM 661 N N . PHE A 1 86 ? 21.867 -12.994 -0.308 1.00 64.56 86 PHE A N 1
ATOM 662 C CA . PHE A 1 86 ? 20.797 -12.334 0.423 1.00 64.56 86 PHE A CA 1
ATOM 663 C C . PHE A 1 86 ? 19.480 -12.615 -0.308 1.00 64.56 86 PHE A C 1
ATOM 665 O O . PHE A 1 86 ? 19.344 -12.320 -1.496 1.00 64.56 86 PHE A O 1
ATOM 672 N N . ASP A 1 87 ? 18.514 -13.192 0.395 1.00 75.12 87 ASP A N 1
ATOM 673 C CA . ASP A 1 87 ? 17.150 -13.470 -0.072 1.00 75.12 87 ASP A CA 1
ATOM 674 C C . ASP A 1 87 ? 16.504 -12.286 -0.819 1.00 75.12 87 ASP A C 1
ATOM 676 O O . ASP A 1 87 ? 15.918 -12.452 -1.890 1.00 75.12 87 ASP A O 1
ATOM 680 N N . ILE A 1 88 ? 16.686 -11.068 -0.311 1.00 71.19 88 ILE A N 1
ATOM 681 C CA . ILE A 1 88 ? 16.156 -9.839 -0.908 1.00 71.19 88 ILE A CA 1
ATOM 682 C C . ILE A 1 88 ? 16.821 -9.519 -2.253 1.00 71.19 88 ILE A C 1
ATOM 684 O O . ILE A 1 88 ? 16.157 -8.987 -3.145 1.00 71.19 88 ILE A O 1
ATOM 688 N N . LEU A 1 89 ? 18.108 -9.837 -2.428 1.00 70.19 89 LEU A N 1
ATOM 689 C CA . LEU A 1 89 ? 18.798 -9.645 -3.707 1.00 70.19 89 LEU A CA 1
ATOM 690 C C . LEU A 1 89 ? 18.291 -10.635 -4.757 1.00 70.19 89 LEU A C 1
ATOM 692 O O . LEU A 1 89 ? 18.050 -10.232 -5.894 1.00 70.19 89 LEU A O 1
ATOM 696 N N . ALA A 1 90 ? 18.072 -11.894 -4.366 1.00 75.50 90 ALA A N 1
ATOM 697 C CA . ALA A 1 90 ? 17.478 -12.899 -5.243 1.00 75.50 90 ALA A CA 1
ATOM 698 C C . ALA A 1 90 ? 16.067 -12.480 -5.691 1.00 75.50 90 ALA A C 1
ATOM 700 O O . ALA A 1 90 ? 15.790 -12.450 -6.887 1.00 75.50 90 ALA A O 1
ATOM 701 N N . TRP A 1 91 ? 15.217 -12.048 -4.750 1.00 82.19 91 TRP A N 1
ATOM 702 C CA . TRP A 1 91 ? 13.893 -11.499 -5.063 1.00 82.19 91 TRP A CA 1
ATOM 703 C C . TRP A 1 91 ? 13.968 -10.265 -5.970 1.00 82.19 91 TRP A C 1
ATOM 705 O O . TRP A 1 91 ? 13.170 -10.114 -6.890 1.00 82.19 91 TRP A O 1
ATOM 715 N N . ASN A 1 92 ? 14.925 -9.364 -5.735 1.00 72.50 92 ASN A N 1
ATOM 716 C CA . ASN A 1 92 ? 15.025 -8.139 -6.520 1.00 72.50 92 ASN A CA 1
ATOM 717 C C . ASN A 1 92 ? 15.489 -8.385 -7.964 1.00 72.50 92 ASN A C 1
ATOM 719 O O . ASN A 1 92 ? 15.074 -7.644 -8.854 1.00 72.50 92 ASN A O 1
ATOM 723 N N . GLY A 1 93 ? 16.330 -9.397 -8.188 1.00 71.12 93 GLY A N 1
ATOM 724 C CA . GLY A 1 93 ? 16.766 -9.807 -9.523 1.00 71.12 93 GLY A CA 1
ATOM 725 C C . GLY A 1 93 ? 15.663 -10.474 -10.352 1.00 71.12 93 GLY A C 1
ATOM 726 O O . GLY A 1 93 ? 15.716 -10.422 -11.581 1.00 71.12 93 GLY A O 1
ATOM 727 N N . ASP A 1 94 ? 14.644 -11.042 -9.703 1.00 81.25 94 ASP A N 1
ATOM 728 C CA . ASP A 1 94 ? 13.528 -11.740 -10.348 1.00 81.25 94 ASP A CA 1
ATOM 729 C C . ASP A 1 94 ? 12.446 -10.760 -10.847 1.00 81.25 94 ASP A C 1
ATOM 731 O O . ASP A 1 94 ? 11.410 -10.510 -10.227 1.00 81.25 94 ASP A O 1
ATOM 735 N N . SER A 1 95 ? 12.748 -10.103 -11.969 1.00 78.25 95 SER A N 1
ATOM 736 C CA . SER A 1 95 ? 11.907 -9.053 -12.551 1.00 78.25 95 SER A CA 1
ATOM 737 C C . SER A 1 95 ? 10.761 -9.608 -13.402 1.00 78.25 95 SER A C 1
ATOM 739 O O . SER A 1 95 ? 10.907 -10.588 -14.128 1.00 78.25 95 SER A O 1
ATOM 741 N N . THR A 1 96 ? 9.626 -8.903 -13.417 1.00 81.31 96 THR A N 1
ATOM 742 C CA . THR A 1 96 ? 8.438 -9.281 -14.201 1.00 81.31 96 THR A CA 1
ATOM 743 C C . THR A 1 96 ? 8.153 -8.298 -15.337 1.00 81.31 96 THR A C 1
ATOM 745 O O . THR A 1 96 ? 8.511 -7.121 -15.292 1.00 81.31 96 THR A O 1
ATOM 748 N N . ARG A 1 97 ? 7.493 -8.787 -16.393 1.00 85.94 97 ARG A N 1
ATOM 749 C CA . ARG A 1 97 ? 7.011 -7.951 -17.503 1.00 85.94 97 ARG A CA 1
ATOM 750 C C . ARG A 1 97 ? 5.695 -7.280 -17.132 1.00 85.94 97 ARG A C 1
ATOM 752 O O . ARG A 1 97 ? 4.857 -7.873 -16.457 1.00 85.94 97 ARG A O 1
ATOM 759 N N . MET A 1 98 ? 5.457 -6.086 -17.671 1.00 85.38 98 MET A N 1
ATOM 760 C CA . MET A 1 98 ? 4.196 -5.366 -17.467 1.00 85.38 98 MET A CA 1
ATOM 761 C C . MET A 1 98 ? 3.477 -5.080 -18.785 1.00 85.38 98 MET A C 1
ATOM 763 O O . MET A 1 98 ? 4.101 -4.547 -19.706 1.00 85.38 98 MET A O 1
ATOM 767 N N . PRO A 1 99 ? 2.163 -5.346 -18.894 1.00 92.75 99 PRO A N 1
ATOM 768 C CA . PRO A 1 99 ? 1.390 -4.991 -20.080 1.00 92.75 99 PRO A CA 1
ATOM 769 C C . PRO A 1 99 ? 1.436 -3.486 -20.371 1.00 92.75 99 PRO A C 1
ATOM 771 O O . PRO A 1 99 ? 1.184 -2.665 -19.486 1.00 92.75 99 PRO A O 1
ATOM 774 N N . ALA A 1 100 ? 1.684 -3.121 -21.631 1.00 90.62 100 ALA A N 1
ATOM 775 C CA . ALA A 1 100 ? 1.919 -1.735 -22.041 1.00 90.62 100 ALA A CA 1
ATOM 776 C C . ALA A 1 100 ? 0.775 -0.787 -21.650 1.00 90.62 100 ALA A C 1
ATOM 778 O O . ALA A 1 100 ? 1.015 0.317 -21.166 1.00 90.62 100 ALA A O 1
ATOM 779 N N . VAL A 1 101 ? -0.474 -1.230 -21.839 1.00 93.19 101 VAL A N 1
ATOM 780 C CA . VAL A 1 101 ? -1.672 -0.425 -21.545 1.00 93.19 101 VAL A CA 1
ATOM 781 C C . VAL A 1 101 ? -1.794 -0.139 -20.050 1.00 93.19 101 VAL A C 1
ATOM 783 O O . VAL A 1 101 ? -2.062 0.997 -19.669 1.00 93.19 101 VAL A O 1
ATOM 786 N N . MET A 1 102 ? -1.571 -1.154 -19.211 1.00 94.19 102 MET A N 1
ATOM 787 C CA . MET A 1 102 ? -1.649 -1.015 -17.757 1.00 94.19 102 MET A CA 1
ATOM 788 C C . MET A 1 102 ? -0.556 -0.070 -17.253 1.00 94.19 102 MET A C 1
ATOM 790 O O . MET A 1 102 ? -0.857 0.879 -16.530 1.00 94.19 102 MET A O 1
ATOM 794 N N . HIS A 1 103 ? 0.688 -0.269 -17.698 1.00 90.69 103 HIS A N 1
ATOM 795 C CA . HIS A 1 103 ? 1.816 0.533 -17.236 1.00 90.69 103 HIS A CA 1
ATOM 796 C C . HIS A 1 103 ? 1.728 1.999 -17.689 1.00 90.69 103 HIS A C 1
ATOM 798 O O . HIS A 1 103 ? 1.904 2.907 -16.880 1.00 90.69 103 HIS A O 1
ATOM 804 N N . SER A 1 104 ? 1.375 2.243 -18.956 1.00 91.31 104 SER A N 1
ATOM 805 C CA . SER A 1 104 ? 1.109 3.591 -19.483 1.00 91.31 104 SER A CA 1
ATOM 806 C C . SER A 1 104 ? 0.023 4.307 -18.673 1.00 91.31 104 SER A C 1
ATOM 808 O O . SER A 1 104 ? 0.211 5.447 -18.241 1.00 91.31 104 SER A O 1
ATOM 810 N N . GLN A 1 105 ? -1.097 3.624 -18.400 1.00 93.56 105 GLN A N 1
ATOM 811 C CA . GLN A 1 105 ? -2.181 4.191 -17.604 1.00 93.56 105 GLN A CA 1
ATOM 812 C C . GLN A 1 105 ? -1.725 4.517 -16.177 1.00 93.56 105 GLN A C 1
ATOM 814 O O . GLN A 1 105 ? -2.089 5.574 -15.669 1.00 93.56 105 GLN A O 1
ATOM 819 N N . TYR A 1 106 ? -0.924 3.651 -15.550 1.00 92.19 106 TYR A N 1
ATOM 820 C CA . TYR A 1 106 ? -0.361 3.888 -14.222 1.00 92.19 106 TYR A CA 1
ATOM 821 C C . TYR A 1 106 ? 0.542 5.129 -14.192 1.00 92.19 106 TYR A C 1
ATOM 823 O O . TYR A 1 106 ? 0.297 6.035 -13.399 1.00 92.19 106 TYR A O 1
ATOM 831 N N . LEU A 1 107 ? 1.519 5.233 -15.098 1.00 90.88 107 LEU A N 1
ATOM 832 C CA . LEU A 1 107 ? 2.433 6.380 -15.157 1.00 90.88 107 LEU A CA 1
ATOM 833 C C . LEU A 1 107 ? 1.690 7.696 -15.401 1.00 90.88 107 LEU A C 1
ATOM 835 O O . LEU A 1 107 ? 1.893 8.677 -14.686 1.00 90.88 107 LEU A O 1
ATOM 839 N N . ARG A 1 108 ? 0.781 7.719 -16.381 1.00 92.88 108 ARG A N 1
ATOM 840 C CA . ARG A 1 108 ? 0.038 8.938 -16.712 1.00 92.88 108 ARG A CA 1
ATOM 841 C C . ARG A 1 108 ? -0.945 9.330 -15.616 1.00 92.88 108 ARG A C 1
ATOM 843 O O . ARG A 1 108 ? -0.988 10.495 -15.233 1.00 92.88 108 ARG A O 1
ATOM 850 N N . ALA A 1 109 ? -1.739 8.388 -15.112 1.00 94.25 109 ALA A N 1
ATOM 851 C CA . ALA A 1 109 ? -2.762 8.704 -14.121 1.00 94.25 109 ALA A CA 1
ATOM 852 C C . ALA A 1 109 ? -2.152 9.032 -12.756 1.00 94.25 109 ALA A C 1
ATOM 854 O O . ALA A 1 109 ? -2.614 9.967 -12.109 1.00 94.25 109 ALA A O 1
ATOM 855 N N . CYS A 1 110 ? -1.137 8.293 -12.312 1.00 92.44 110 CYS A N 1
ATOM 856 C CA . CYS A 1 110 ? -0.555 8.467 -10.986 1.00 92.44 110 CYS A CA 1
ATOM 857 C C . CYS A 1 110 ? 0.557 9.520 -10.995 1.00 92.44 110 CYS A C 1
ATOM 859 O O . CYS A 1 110 ? 0.363 10.589 -10.426 1.00 92.44 110 CYS A O 1
ATOM 861 N N . TYR A 1 111 ? 1.669 9.269 -11.690 1.00 89.31 111 TYR A N 1
ATOM 862 C CA . TYR A 1 111 ? 2.855 10.131 -11.612 1.00 89.31 111 TYR A CA 1
ATOM 863 C C . TYR A 1 111 ? 2.665 11.493 -12.287 1.00 89.31 111 TYR A C 1
ATOM 865 O O . TYR A 1 111 ? 3.019 12.511 -11.705 1.00 89.31 111 TYR A O 1
ATOM 873 N N . LEU A 1 112 ? 2.068 11.541 -13.483 1.00 90.94 112 LEU A N 1
ATOM 874 C CA . LEU A 1 112 ? 1.897 12.816 -14.199 1.00 90.94 112 LEU A CA 1
ATOM 875 C C . LEU A 1 112 ? 0.688 13.615 -13.707 1.00 90.94 112 LEU A C 1
ATOM 877 O O . LEU A 1 112 ? 0.741 14.835 -13.570 1.00 90.94 112 LEU A O 1
ATOM 881 N N . GLN A 1 113 ? -0.445 12.941 -13.506 1.00 94.25 113 GLN A N 1
ATOM 882 C CA . GLN A 1 113 ? -1.725 13.622 -13.294 1.00 94.25 113 GLN A CA 1
ATOM 883 C C . GLN A 1 113 ? -2.181 13.629 -11.838 1.00 94.25 113 GLN A C 1
ATOM 885 O O . GLN A 1 113 ? -3.088 14.406 -11.513 1.00 94.25 113 GLN A O 1
ATOM 890 N N . ASN A 1 114 ? -1.608 12.776 -10.982 1.00 95.06 114 ASN A N 1
ATOM 891 C CA . ASN A 1 114 ? -2.086 12.506 -9.626 1.00 95.06 114 ASN A CA 1
ATOM 892 C C . ASN A 1 114 ? -3.623 12.354 -9.584 1.00 95.06 114 ASN A C 1
ATOM 894 O O . ASN A 1 114 ? -4.333 12.992 -8.811 1.00 95.06 114 ASN A O 1
ATOM 898 N N . ALA A 1 115 ? -4.171 11.590 -10.530 1.00 96.69 115 ALA A N 1
ATOM 899 C CA . ALA A 1 115 ? -5.598 11.534 -10.828 1.00 96.69 115 ALA A CA 1
ATOM 900 C C . ALA A 1 115 ? -6.406 10.807 -9.744 1.00 96.69 115 ALA A C 1
ATOM 902 O O . ALA A 1 115 ? -7.606 11.041 -9.623 1.00 96.69 115 ALA A O 1
ATOM 903 N N . LEU A 1 116 ? -5.773 9.943 -8.942 1.00 95.12 116 LEU A N 1
ATOM 904 C CA . LEU A 1 116 ? -6.453 9.204 -7.873 1.00 95.12 116 LEU A CA 1
ATOM 905 C C . LEU A 1 116 ? -6.955 10.124 -6.751 1.00 95.12 116 LEU A C 1
ATOM 907 O O . LEU A 1 116 ? -8.011 9.858 -6.177 1.00 95.12 116 LEU A O 1
ATOM 911 N N . THR A 1 117 ? -6.248 11.223 -6.478 1.00 95.75 117 THR A N 1
ATOM 912 C CA . THR A 1 117 ? -6.623 12.204 -5.445 1.00 95.75 117 THR A CA 1
ATOM 913 C C . THR A 1 117 ? -7.756 13.127 -5.894 1.00 95.75 117 THR A C 1
ATOM 915 O O . THR A 1 117 ? -8.436 13.733 -5.066 1.00 95.75 117 THR A O 1
ATOM 918 N N . LYS A 1 118 ? -8.011 13.203 -7.208 1.00 96.31 118 LYS A N 1
ATOM 919 C CA . LYS A 1 118 ? -8.994 14.093 -7.835 1.00 96.31 118 LYS A CA 1
ATOM 920 C C . LYS A 1 118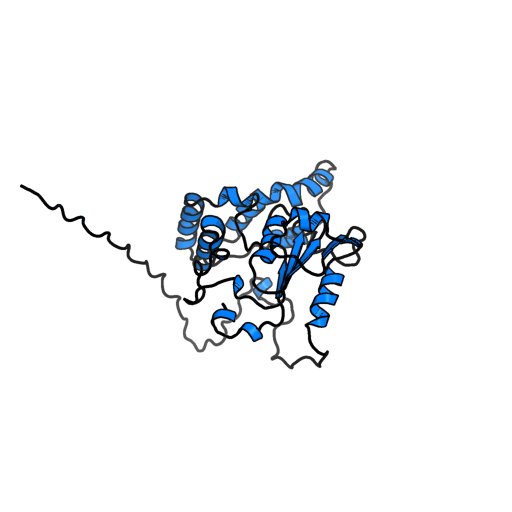 ? -10.297 13.330 -8.118 1.00 96.31 118 LYS A C 1
ATOM 922 O O . LYS A 1 118 ? -10.321 12.457 -8.991 1.00 96.31 118 LYS A O 1
ATOM 927 N N . PRO A 1 119 ? -11.413 13.649 -7.436 1.00 96.56 119 PRO A N 1
ATOM 928 C CA . PRO A 1 119 ? -12.677 12.944 -7.625 1.00 96.56 119 PRO A CA 1
ATOM 929 C C . PRO A 1 119 ? -13.121 12.900 -9.092 1.00 96.56 119 PRO A C 1
ATOM 931 O O . PRO A 1 119 ? -13.337 13.926 -9.731 1.00 96.56 119 PRO A O 1
ATOM 934 N N . GLY A 1 120 ? -13.276 11.689 -9.626 1.00 96.19 120 GLY A N 1
ATOM 935 C CA . GLY A 1 120 ? -13.731 11.441 -10.991 1.00 96.19 120 GLY A CA 1
ATOM 936 C C . GLY A 1 120 ? -12.714 11.691 -12.106 1.00 96.19 120 GLY A C 1
ATOM 937 O O . GLY A 1 120 ? -13.098 11.555 -13.269 1.00 96.19 120 GLY A O 1
ATOM 938 N N . ALA A 1 121 ? -11.454 12.008 -11.784 1.00 96.69 121 ALA A N 1
ATOM 939 C CA . ALA A 1 121 ? -10.380 12.154 -12.772 1.00 96.69 121 ALA A CA 1
ATOM 940 C C . ALA A 1 121 ? -9.829 10.805 -13.267 1.00 96.69 121 ALA A C 1
ATOM 942 O O . ALA A 1 121 ? -9.267 10.732 -14.356 1.00 96.69 121 ALA A O 1
ATOM 943 N N . PHE A 1 122 ? -10.031 9.731 -12.501 1.00 96.31 122 PHE A N 1
ATOM 944 C CA . PHE A 1 122 ? -9.703 8.365 -12.899 1.00 96.31 122 PHE A CA 1
ATOM 945 C C . PHE A 1 122 ? -10.968 7.509 -13.037 1.00 96.31 122 PHE A C 1
ATOM 947 O O . PHE A 1 122 ? -11.976 7.742 -12.360 1.00 96.31 122 PHE A O 1
ATOM 954 N N . ALA A 1 123 ? -10.931 6.519 -13.930 1.00 95.44 123 ALA A N 1
ATOM 955 C CA . ALA A 1 123 ? -12.034 5.596 -14.155 1.00 95.44 123 ALA A CA 1
ATOM 956 C C . ALA A 1 123 ? -11.529 4.166 -14.364 1.00 95.44 123 ALA A C 1
ATOM 958 O O . ALA A 1 123 ? -10.533 3.936 -15.047 1.00 95.44 123 ALA A O 1
ATOM 959 N N . ILE A 1 124 ? -12.263 3.208 -13.801 1.00 95.19 124 ILE A N 1
ATOM 960 C CA . ILE A 1 124 ? -12.056 1.771 -14.001 1.00 95.19 124 ILE A CA 1
ATOM 961 C C . ILE A 1 124 ? -13.330 1.240 -14.640 1.00 95.19 124 ILE A C 1
ATOM 963 O O . ILE A 1 124 ? -14.401 1.433 -14.067 1.00 95.19 124 ILE A O 1
ATOM 967 N N . ASP A 1 125 ? -13.228 0.605 -15.811 1.00 94.06 125 ASP A N 1
ATOM 968 C CA . ASP A 1 125 ? -14.400 0.087 -16.537 1.00 94.06 125 ASP A CA 1
ATOM 969 C C . ASP A 1 125 ? -15.484 1.177 -16.720 1.00 94.06 125 ASP A C 1
ATOM 971 O O . ASP A 1 125 ? -16.643 1.028 -16.346 1.00 94.06 125 ASP A O 1
ATOM 975 N N . SER A 1 126 ? -15.059 2.359 -17.186 1.00 94.38 126 SER A N 1
ATOM 976 C CA . SER A 1 126 ? -15.881 3.580 -17.325 1.00 94.38 126 SER A CA 1
ATOM 977 C C . SER A 1 126 ? -16.512 4.127 -16.031 1.00 94.38 126 SER A C 1
ATOM 979 O O . SER A 1 126 ? -17.171 5.167 -16.057 1.00 94.38 126 SER A O 1
ATOM 981 N N . VAL A 1 127 ? -16.274 3.502 -14.876 1.00 97.06 127 VAL A N 1
ATOM 982 C CA . VAL A 1 127 ? -16.760 3.974 -13.578 1.00 97.06 127 VAL A CA 1
ATOM 983 C C . VAL A 1 127 ? -15.743 4.916 -12.954 1.00 97.06 127 VAL A C 1
ATOM 985 O O . VAL A 1 127 ? -14.661 4.505 -12.528 1.00 97.06 127 VAL A O 1
ATOM 988 N N . LYS A 1 128 ? -16.129 6.189 -12.856 1.00 96.81 128 LYS A N 1
ATOM 989 C CA . LYS A 1 128 ? -15.358 7.242 -12.188 1.00 96.81 128 LYS A CA 1
ATOM 990 C C . LYS A 1 128 ? -15.085 6.894 -10.723 1.00 96.81 128 LYS A C 1
ATOM 992 O O . LYS A 1 128 ? -15.990 6.503 -9.981 1.00 96.81 128 LYS A O 1
ATOM 997 N N . THR A 1 129 ? -13.837 7.049 -10.295 1.00 95.62 129 THR A N 1
ATOM 998 C CA . THR A 1 129 ? -13.399 6.741 -8.931 1.00 95.62 129 THR A CA 1
ATOM 999 C C . THR A 1 129 ? -13.376 7.982 -8.046 1.00 95.62 129 THR A C 1
ATOM 1001 O O . THR A 1 129 ? -13.060 9.078 -8.495 1.00 95.62 129 THR A O 1
ATOM 1004 N N . ASP A 1 130 ? -13.693 7.797 -6.767 1.00 97.06 130 ASP A N 1
ATOM 1005 C CA . ASP A 1 130 ? -13.602 8.823 -5.729 1.00 97.06 130 ASP A CA 1
ATOM 1006 C C . ASP A 1 130 ? -13.218 8.132 -4.416 1.00 97.06 130 ASP A C 1
ATOM 1008 O O . ASP A 1 130 ? -13.984 7.310 -3.900 1.00 97.06 130 ASP A O 1
ATOM 1012 N N . LEU A 1 131 ? -12.022 8.423 -3.903 1.00 96.12 131 LEU A N 1
ATOM 1013 C CA . LEU A 1 131 ? -11.485 7.801 -2.688 1.00 96.12 131 LEU A CA 1
ATOM 1014 C C . LEU A 1 131 ? -12.311 8.147 -1.444 1.00 96.12 131 LEU A C 1
ATOM 1016 O O . LEU A 1 131 ? -12.438 7.330 -0.532 1.00 96.12 131 LEU A O 1
ATOM 1020 N N . ARG A 1 132 ? -12.990 9.298 -1.446 1.00 96.19 132 ARG A N 1
ATOM 1021 C CA . ARG A 1 132 ? -13.860 9.744 -0.346 1.00 96.19 132 ARG A CA 1
ATOM 1022 C C . ARG A 1 132 ? -15.090 8.847 -0.174 1.00 96.19 132 ARG A C 1
ATOM 1024 O O . ARG A 1 132 ? -15.744 8.873 0.867 1.00 96.19 132 ARG A O 1
ATOM 1031 N N . LYS A 1 133 ? -15.419 8.036 -1.187 1.00 96.62 133 LYS A N 1
ATOM 1032 C CA . LYS A 1 133 ? -16.504 7.042 -1.124 1.00 96.62 133 LYS A CA 1
ATOM 1033 C C . LYS A 1 133 ? -16.073 5.714 -0.500 1.00 96.62 133 LYS A C 1
ATOM 1035 O O . LYS A 1 133 ? -16.925 4.866 -0.253 1.00 96.62 133 LYS A O 1
ATOM 1040 N N . ILE A 1 134 ? -14.781 5.504 -0.251 1.00 96.69 134 ILE A N 1
ATOM 1041 C CA . ILE A 1 134 ? -14.300 4.321 0.467 1.00 96.69 134 ILE A CA 1
ATOM 1042 C C . ILE A 1 134 ? -14.685 4.490 1.935 1.00 96.69 134 ILE A C 1
ATOM 1044 O O . ILE A 1 134 ? -14.219 5.423 2.577 1.00 96.69 134 ILE A O 1
ATOM 1048 N N . LYS A 1 135 ? -15.562 3.617 2.441 1.00 96.44 135 LYS A N 1
ATOM 1049 C CA . LYS A 1 135 ? -15.967 3.555 3.859 1.00 96.44 135 LYS A CA 1
ATOM 1050 C C . LYS A 1 135 ? -15.398 2.342 4.593 1.00 96.44 135 LYS A C 1
ATOM 1052 O O . LYS A 1 135 ? -15.451 2.299 5.815 1.00 96.44 135 LYS A O 1
ATOM 1057 N N . THR A 1 136 ? -14.833 1.398 3.843 1.00 96.69 136 THR A N 1
ATOM 1058 C CA . THR A 1 136 ? -14.116 0.232 4.356 1.00 96.69 136 THR A CA 1
ATOM 1059 C C . THR A 1 136 ? -13.020 0.676 5.332 1.00 96.69 136 THR A C 1
ATOM 1061 O O . THR A 1 136 ? -12.219 1.534 4.956 1.00 96.69 136 THR A O 1
ATOM 1064 N N . PRO A 1 137 ? -12.958 0.114 6.552 1.00 96.38 137 PRO A N 1
ATOM 1065 C CA . PRO A 1 137 ? -11.858 0.353 7.477 1.00 96.38 137 PRO A CA 1
ATOM 1066 C C . PRO A 1 137 ? -10.515 -0.031 6.856 1.00 96.38 137 PRO A C 1
ATOM 1068 O O . PRO A 1 137 ? -10.378 -1.124 6.295 1.00 96.38 137 PRO A O 1
ATOM 1071 N N . MET A 1 138 ? -9.524 0.850 6.979 1.00 97.50 138 MET A N 1
ATOM 1072 C CA . MET A 1 138 ? -8.202 0.647 6.392 1.00 97.50 138 MET A CA 1
ATOM 1073 C C . MET A 1 138 ? -7.094 0.633 7.441 1.00 97.50 138 MET A C 1
ATOM 1075 O O . MET A 1 138 ? -7.057 1.479 8.336 1.00 97.50 138 MET A O 1
ATOM 1079 N N . TYR A 1 139 ? -6.165 -0.302 7.280 1.00 98.19 139 TYR A N 1
ATOM 1080 C CA . TYR A 1 139 ? -4.857 -0.284 7.923 1.00 98.19 139 TYR A CA 1
ATOM 1081 C C . TYR A 1 139 ? -3.833 0.190 6.893 1.00 98.19 139 TYR A C 1
ATOM 1083 O O . TYR A 1 139 ? -3.648 -0.449 5.857 1.00 98.19 139 TYR A O 1
ATOM 1091 N N . VAL A 1 140 ? -3.206 1.330 7.148 1.00 98.25 140 VAL A N 1
ATOM 1092 C CA . VAL A 1 140 ? -2.224 1.946 6.257 1.00 98.25 140 VAL A CA 1
ATOM 1093 C C . VAL A 1 140 ? -0.866 1.850 6.935 1.00 98.25 140 VAL A C 1
ATOM 1095 O O . VAL A 1 140 ? -0.706 2.311 8.062 1.00 98.25 140 VAL A O 1
ATOM 1098 N N . LEU A 1 141 ? 0.092 1.231 6.258 1.00 98.38 141 LEU A N 1
ATOM 1099 C CA . LEU A 1 141 ? 1.438 1.018 6.765 1.00 98.38 141 LEU A CA 1
ATOM 1100 C C . LEU A 1 141 ? 2.460 1.719 5.875 1.00 98.38 141 LEU A C 1
ATOM 1102 O O . LEU A 1 141 ? 2.455 1.515 4.659 1.00 98.38 141 LEU A O 1
ATOM 1106 N N . GLY A 1 142 ? 3.356 2.474 6.502 1.00 97.69 142 GLY A N 1
ATOM 1107 C CA . GLY A 1 142 ? 4.578 2.983 5.883 1.00 97.69 142 GLY A CA 1
ATOM 1108 C C . GLY A 1 142 ? 5.826 2.525 6.639 1.00 97.69 142 GLY A C 1
ATOM 1109 O O . GLY A 1 142 ? 5.734 2.042 7.773 1.00 97.69 142 GLY A O 1
ATOM 1110 N N . ALA A 1 143 ? 6.993 2.731 6.035 1.00 96.19 143 ALA A N 1
ATOM 1111 C CA . ALA A 1 143 ? 8.295 2.535 6.665 1.00 96.19 143 ALA A CA 1
ATOM 1112 C C . ALA A 1 143 ? 9.037 3.879 6.794 1.00 96.19 143 ALA A C 1
ATOM 1114 O O . ALA A 1 143 ? 9.099 4.662 5.850 1.00 96.19 143 ALA A O 1
ATOM 1115 N N . GLU A 1 144 ? 9.558 4.175 7.986 1.00 95.44 144 GLU A N 1
ATOM 1116 C CA . GLU A 1 144 ? 10.090 5.495 8.360 1.00 95.44 144 GLU A CA 1
ATOM 1117 C C . GLU A 1 144 ? 11.263 5.953 7.485 1.00 95.44 144 GLU A C 1
ATOM 1119 O O . GLU A 1 144 ? 11.332 7.130 7.137 1.00 95.44 144 GLU A O 1
ATOM 1124 N N . ALA A 1 145 ? 12.147 5.031 7.097 1.00 91.12 145 ALA A N 1
ATOM 1125 C CA . ALA A 1 145 ? 13.305 5.311 6.250 1.00 91.12 145 ALA A CA 1
ATOM 1126 C C . ALA A 1 145 ? 13.089 4.877 4.786 1.00 91.12 145 ALA A C 1
ATOM 1128 O O . ALA A 1 145 ? 14.049 4.623 4.065 1.00 91.12 145 ALA A O 1
ATOM 1129 N N . ASP A 1 146 ? 11.837 4.730 4.342 1.00 89.56 146 ASP A N 1
ATOM 1130 C CA . ASP A 1 146 ? 11.522 4.434 2.943 1.00 89.56 146 ASP A CA 1
ATOM 1131 C C . ASP A 1 146 ? 11.738 5.669 2.057 1.00 89.56 146 ASP A C 1
ATOM 1133 O O . ASP A 1 146 ? 11.030 6.666 2.194 1.00 89.56 146 ASP A O 1
ATOM 1137 N N . HIS A 1 147 ? 12.704 5.589 1.141 1.00 84.12 147 HIS A N 1
ATOM 1138 C CA . HIS A 1 147 ? 12.997 6.620 0.138 1.00 84.12 147 HIS A CA 1
ATOM 1139 C C . HIS A 1 147 ? 12.220 6.419 -1.182 1.00 84.12 147 HIS A C 1
ATOM 1141 O O . HIS A 1 147 ? 12.148 7.334 -2.002 1.00 84.12 147 HIS A O 1
ATOM 1147 N N . ILE A 1 148 ? 11.613 5.243 -1.395 1.00 83.19 148 ILE A N 1
ATOM 1148 C CA . ILE A 1 148 ? 10.836 4.906 -2.598 1.00 83.19 148 ILE A CA 1
ATOM 1149 C C . ILE A 1 148 ? 9.398 5.395 -2.432 1.00 83.19 148 ILE A C 1
ATOM 1151 O O . ILE A 1 148 ? 8.878 6.141 -3.260 1.00 83.19 148 ILE A O 1
ATOM 1155 N N . ALA A 1 149 ? 8.747 4.964 -1.353 1.00 88.94 149 ALA A N 1
ATOM 1156 C CA . ALA A 1 149 ? 7.401 5.370 -0.985 1.00 88.94 149 ALA A CA 1
ATOM 1157 C C . ALA A 1 149 ? 7.472 6.132 0.335 1.00 88.94 149 ALA A C 1
ATOM 1159 O O . ALA A 1 149 ? 7.186 5.582 1.399 1.00 88.94 149 ALA A O 1
ATOM 1160 N N . LEU A 1 150 ? 7.862 7.409 0.246 1.00 92.44 150 LEU A N 1
ATOM 1161 C CA . LEU A 1 150 ? 8.016 8.286 1.407 1.00 92.44 150 LEU A CA 1
ATOM 1162 C C . LEU A 1 150 ? 6.816 8.136 2.345 1.00 92.44 150 LEU A C 1
ATOM 1164 O O . LEU A 1 150 ? 5.662 8.290 1.927 1.00 92.44 150 LEU A O 1
ATOM 1168 N N . TRP A 1 151 ? 7.074 7.851 3.622 1.00 95.31 151 TRP A N 1
ATOM 1169 C CA . TRP A 1 151 ? 6.004 7.504 4.557 1.00 95.31 151 TRP A CA 1
ATOM 1170 C C . TRP A 1 151 ? 4.945 8.608 4.674 1.00 95.31 151 TRP A C 1
ATOM 1172 O O . TRP A 1 151 ? 3.759 8.298 4.762 1.00 95.31 151 TRP A O 1
ATOM 1182 N N . ALA A 1 152 ? 5.335 9.883 4.572 1.00 94.81 152 ALA A N 1
ATOM 1183 C CA . ALA A 1 152 ? 4.409 11.016 4.528 1.00 94.81 152 ALA A CA 1
ATOM 1184 C C . ALA A 1 152 ? 3.445 10.950 3.323 1.00 94.81 152 ALA A C 1
ATOM 1186 O O . ALA A 1 152 ? 2.258 11.254 3.459 1.00 94.81 152 ALA A O 1
ATOM 1187 N N . GLY A 1 153 ? 3.921 10.483 2.164 1.00 93.62 153 GLY A N 1
ATOM 1188 C CA . GLY A 1 153 ? 3.091 10.223 0.985 1.00 93.62 153 GLY A CA 1
ATOM 1189 C C . GLY A 1 153 ? 2.123 9.057 1.200 1.00 93.62 153 GLY A C 1
ATOM 1190 O O . GLY A 1 153 ? 0.949 9.142 0.840 1.00 93.62 153 GLY A O 1
ATOM 1191 N N . SER A 1 154 ? 2.562 7.989 1.874 1.00 95.06 154 SER A N 1
ATOM 1192 C CA . SER A 1 154 ? 1.658 6.890 2.245 1.00 95.06 154 SER A CA 1
ATOM 1193 C C . SER A 1 154 ? 0.611 7.326 3.287 1.00 95.06 154 SER A C 1
ATOM 1195 O O . SER A 1 154 ? -0.565 6.961 3.175 1.00 95.06 154 SER A O 1
ATOM 1197 N N . TYR A 1 155 ? 0.996 8.192 4.238 1.00 96.94 155 TYR A N 1
ATOM 1198 C CA . TYR A 1 155 ? 0.116 8.778 5.254 1.00 96.94 155 TYR A CA 1
ATOM 1199 C C . TYR A 1 155 ? -1.016 9.599 4.632 1.00 96.94 155 TYR A C 1
ATOM 1201 O O . TYR A 1 155 ? -2.141 9.547 5.134 1.00 96.94 155 TYR A O 1
ATOM 1209 N N . ALA A 1 156 ? -0.777 10.281 3.505 1.00 96.06 156 ALA A N 1
ATOM 1210 C CA . ALA A 1 156 ? -1.800 11.045 2.782 1.00 96.06 156 ALA A CA 1
ATOM 1211 C C . ALA A 1 156 ? -3.050 10.208 2.441 1.00 96.06 156 ALA A C 1
ATOM 1213 O O . ALA A 1 156 ? -4.166 10.734 2.416 1.00 96.06 156 ALA A O 1
ATOM 1214 N N . THR A 1 157 ? -2.911 8.884 2.287 1.00 96.19 157 THR A N 1
ATOM 1215 C CA . THR A 1 157 ? -4.046 7.954 2.145 1.00 96.19 157 THR A CA 1
ATOM 1216 C C . THR A 1 157 ? -5.080 8.144 3.256 1.00 96.19 157 THR A C 1
ATOM 1218 O O . THR A 1 157 ? -6.282 8.178 2.985 1.00 96.19 157 THR A O 1
ATOM 1221 N N . THR A 1 158 ? -4.625 8.328 4.501 1.00 96.88 158 THR A N 1
ATOM 1222 C CA . THR A 1 158 ? -5.500 8.528 5.665 1.00 96.88 158 THR A CA 1
ATOM 1223 C C . THR A 1 158 ? -6.318 9.803 5.592 1.00 96.88 158 THR A C 1
ATOM 1225 O O . THR A 1 158 ? -7.409 9.862 6.155 1.00 96.88 158 THR A O 1
ATOM 1228 N N . GLN A 1 159 ? -5.850 10.798 4.842 1.00 96.19 159 GLN A N 1
ATOM 122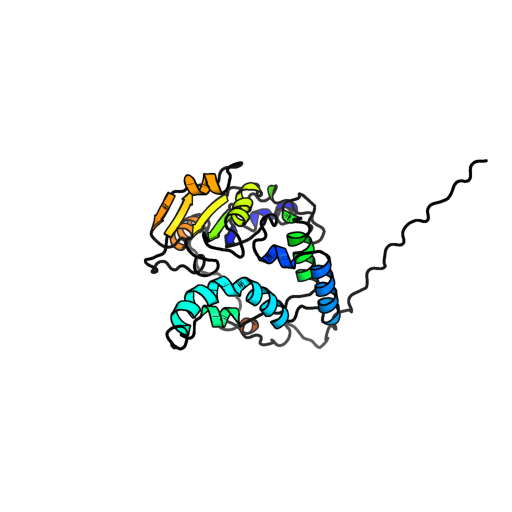9 C CA . GLN A 1 159 ? -6.532 12.071 4.651 1.00 96.19 159 GLN A CA 1
ATOM 1230 C C . GLN A 1 159 ? -7.540 11.993 3.496 1.00 96.19 159 GLN A C 1
ATOM 1232 O O . GLN A 1 159 ? -8.640 12.538 3.601 1.00 96.19 159 GLN A O 1
ATOM 1237 N N . LEU A 1 160 ? -7.242 11.203 2.462 1.00 96.06 160 LEU A N 1
ATOM 1238 C CA . LEU A 1 160 ? -8.037 11.111 1.232 1.00 96.06 160 LEU A CA 1
ATOM 1239 C C . LEU A 1 160 ? -9.255 10.179 1.312 1.00 96.06 160 LEU A C 1
ATOM 1241 O O . LEU A 1 160 ? -10.294 10.467 0.710 1.00 96.06 160 LEU A O 1
ATOM 1245 N N . VAL A 1 161 ? -9.154 9.049 2.016 1.00 96.50 161 VAL A N 1
ATOM 1246 C CA . VAL A 1 161 ? -10.251 8.062 2.052 1.00 96.50 161 VAL A CA 1
ATOM 1247 C C . VAL A 1 161 ? -11.367 8.479 3.006 1.00 96.50 161 VAL A C 1
ATOM 1249 O O . VAL A 1 161 ? -11.132 9.132 4.016 1.00 96.50 161 VAL A O 1
ATOM 1252 N N . GLY A 1 162 ? -12.613 8.115 2.709 1.00 94.94 162 GLY A N 1
ATOM 1253 C CA . GLY A 1 162 ? -13.764 8.572 3.500 1.00 94.94 162 GLY A CA 1
ATOM 1254 C C . GLY A 1 162 ? -14.086 7.761 4.755 1.00 94.94 162 GLY A C 1
ATOM 1255 O O . GLY A 1 162 ? -15.025 8.135 5.461 1.00 94.94 162 GLY A O 1
ATOM 1256 N N . GLY A 1 163 ? -13.413 6.632 4.963 1.00 94.19 163 GLY A N 1
ATOM 1257 C CA . GLY A 1 163 ? -13.631 5.690 6.055 1.00 94.19 163 GLY A CA 1
ATOM 1258 C C . GLY A 1 163 ? -12.626 5.879 7.181 1.00 94.19 163 GLY A C 1
ATOM 1259 O O . GLY A 1 163 ? -11.779 6.772 7.142 1.00 94.19 163 GLY A O 1
ATOM 1260 N N . GLU A 1 164 ? -12.724 5.028 8.194 1.00 94.38 164 GLU A N 1
ATOM 1261 C CA . GLU A 1 164 ? -11.758 5.021 9.287 1.00 94.38 164 GLU A CA 1
ATOM 1262 C C . GLU A 1 164 ? -10.431 4.409 8.847 1.00 94.38 164 GLU A C 1
ATOM 1264 O O . GLU A 1 164 ? -10.387 3.335 8.244 1.00 94.38 164 GLU A O 1
ATOM 1269 N N . THR A 1 165 ? -9.341 5.087 9.191 1.00 97.00 165 THR A N 1
ATOM 1270 C CA . THR A 1 165 ? -7.979 4.646 8.897 1.00 97.00 165 THR A CA 1
ATOM 1271 C C . THR A 1 165 ? -7.158 4.583 10.170 1.00 97.00 165 THR A C 1
ATOM 1273 O O . THR A 1 165 ? -7.080 5.564 10.920 1.00 97.00 165 THR A O 1
ATOM 1276 N N . LYS A 1 166 ? -6.493 3.449 10.374 1.00 97.50 166 LYS A N 1
ATOM 1277 C CA . LYS A 1 166 ? -5.368 3.325 11.295 1.00 97.50 166 LYS A CA 1
ATOM 1278 C C . LYS A 1 166 ? -4.086 3.443 10.481 1.00 97.50 166 LYS A C 1
ATOM 1280 O O . LYS A 1 166 ? -3.919 2.701 9.517 1.00 97.50 166 LYS A O 1
ATOM 1285 N N . TYR A 1 167 ? -3.223 4.380 10.856 1.00 98.44 167 TYR A N 1
ATOM 1286 C CA . TYR A 1 167 ? -1.874 4.458 10.311 1.00 98.44 167 TYR A CA 1
ATOM 1287 C C . TYR A 1 167 ? -0.898 3.830 11.302 1.00 98.44 167 TYR A C 1
ATOM 1289 O O . TYR A 1 167 ? -1.003 4.076 12.507 1.00 98.44 167 TYR A O 1
ATOM 1297 N N . THR A 1 168 ? 0.030 3.042 10.778 1.00 98.50 168 THR A N 1
ATOM 1298 C CA . THR A 1 168 ? 1.154 2.474 11.515 1.00 98.50 168 THR A CA 1
ATOM 1299 C C . THR A 1 168 ? 2.427 2.775 10.735 1.00 98.50 168 THR A C 1
ATOM 1301 O O . THR A 1 168 ? 2.451 2.662 9.512 1.00 98.50 168 THR A O 1
ATOM 1304 N N . LEU A 1 169 ? 3.489 3.161 11.434 1.00 98.62 169 LEU A N 1
ATOM 1305 C CA . LEU A 1 169 ? 4.794 3.421 10.834 1.00 98.62 169 LEU A CA 1
ATOM 1306 C C . LEU A 1 169 ? 5.801 2.422 11.390 1.00 98.62 169 LEU A C 1
ATOM 1308 O O . LEU A 1 169 ? 6.044 2.434 12.592 1.00 98.62 169 LEU A O 1
ATOM 1312 N N . SER A 1 170 ? 6.374 1.561 10.553 1.00 98.38 170 SER A N 1
ATOM 1313 C CA . SER A 1 170 ? 7.482 0.697 10.973 1.00 98.38 170 SER A CA 1
ATOM 1314 C C . SER A 1 170 ? 8.804 1.452 10.913 1.00 98.38 170 SER A C 1
ATOM 1316 O O . SER A 1 170 ? 8.995 2.303 10.046 1.00 98.38 170 SER A O 1
ATOM 1318 N N . ASN A 1 171 ? 9.751 1.099 11.778 1.00 94.12 171 ASN A N 1
ATOM 1319 C CA . ASN A 1 171 ? 11.140 1.496 11.585 1.00 94.12 171 ASN A CA 1
ATOM 1320 C C . ASN A 1 171 ? 11.762 0.805 10.360 1.00 94.12 171 ASN A C 1
ATOM 1322 O O . ASN A 1 171 ? 11.234 -0.199 9.881 1.00 94.12 171 ASN A O 1
ATOM 1326 N N . SER A 1 172 ? 12.928 1.303 9.929 1.00 91.12 172 SER A N 1
ATOM 1327 C CA . SER A 1 172 ? 13.716 0.811 8.784 1.00 91.12 172 SER A CA 1
ATOM 1328 C C . SER A 1 172 ? 13.206 1.259 7.402 1.00 91.12 172 SER A C 1
ATOM 1330 O O . SER A 1 172 ? 12.285 2.069 7.301 1.00 91.12 172 SER A O 1
ATOM 1332 N N . GLY A 1 173 ? 13.895 0.808 6.349 1.00 86.56 173 GLY A N 1
ATOM 1333 C CA . GLY A 1 173 ? 13.660 1.173 4.947 1.00 86.56 173 GLY A CA 1
ATOM 1334 C C . GLY A 1 173 ? 12.572 0.344 4.259 1.00 86.56 173 GLY A C 1
ATOM 1335 O O . GLY A 1 173 ? 11.907 -0.478 4.888 1.00 86.56 173 GLY A O 1
ATOM 1336 N N . HIS A 1 174 ? 12.416 0.525 2.945 1.00 87.06 174 HIS A N 1
ATOM 1337 C CA . HIS A 1 174 ? 11.288 0.003 2.157 1.00 87.06 174 HIS A CA 1
ATOM 1338 C C . HIS A 1 174 ? 10.969 -1.484 2.398 1.00 87.06 174 HIS A C 1
ATOM 1340 O O . HIS A 1 174 ? 9.828 -1.842 2.670 1.00 87.06 174 HIS A O 1
ATOM 1346 N N . ILE A 1 175 ? 11.970 -2.365 2.314 1.00 87.56 175 ILE A N 1
ATOM 1347 C CA . ILE A 1 175 ? 11.764 -3.814 2.478 1.00 87.56 175 ILE A CA 1
ATOM 1348 C C . ILE A 1 175 ? 11.866 -4.199 3.950 1.00 87.56 175 ILE A C 1
ATOM 1350 O O . ILE A 1 175 ? 10.956 -4.821 4.489 1.00 87.56 175 ILE A O 1
ATOM 1354 N N . ALA A 1 176 ? 12.943 -3.781 4.615 1.00 87.00 176 ALA A N 1
ATOM 1355 C CA . ALA A 1 176 ? 13.246 -4.160 5.992 1.00 87.00 176 ALA A CA 1
ATOM 1356 C C . ALA A 1 176 ? 12.236 -3.626 7.025 1.00 87.00 176 ALA A C 1
ATOM 1358 O O . ALA A 1 176 ? 12.150 -4.165 8.123 1.00 87.00 176 ALA A O 1
ATOM 1359 N N . GLY A 1 177 ? 11.474 -2.576 6.703 1.00 91.00 177 GLY A N 1
ATOM 1360 C CA . GLY A 1 177 ? 10.373 -2.102 7.540 1.00 91.00 177 GLY A CA 1
ATOM 1361 C C . GLY A 1 177 ? 9.090 -2.915 7.367 1.00 91.00 177 GLY A C 1
ATOM 1362 O O . GLY A 1 177 ? 8.329 -3.086 8.315 1.00 91.00 177 GLY A O 1
ATOM 1363 N N . ILE A 1 178 ? 8.844 -3.478 6.184 1.00 95.19 178 ILE A N 1
ATOM 1364 C CA . ILE A 1 178 ? 7.643 -4.285 5.922 1.00 95.19 178 ILE A CA 1
ATOM 1365 C C . ILE A 1 178 ? 7.880 -5.743 6.303 1.00 95.19 178 ILE A C 1
ATOM 1367 O O . ILE A 1 178 ? 7.093 -6.328 7.050 1.00 95.19 178 ILE A O 1
ATOM 1371 N N . VAL A 1 179 ? 8.996 -6.308 5.849 1.00 93.75 179 VAL A N 1
ATOM 1372 C CA . VAL A 1 179 ? 9.464 -7.647 6.208 1.00 93.75 179 VAL A CA 1
ATOM 1373 C C . VAL A 1 179 ? 10.266 -7.550 7.504 1.00 93.75 179 VAL A C 1
ATOM 1375 O O . VAL A 1 179 ? 11.489 -7.633 7.518 1.00 93.75 179 VAL A O 1
ATOM 1378 N N . ASN A 1 180 ? 9.552 -7.294 8.599 1.00 91.31 180 ASN A N 1
ATOM 1379 C CA . ASN A 1 180 ? 10.129 -7.057 9.916 1.00 91.31 180 ASN A CA 1
ATOM 1380 C C . ASN A 1 180 ? 9.519 -8.047 10.917 1.00 91.31 180 ASN A C 1
ATOM 1382 O O . ASN A 1 180 ? 8.507 -7.721 11.540 1.00 91.31 180 ASN A O 1
ATOM 1386 N N . PRO A 1 181 ? 10.035 -9.281 11.014 1.00 94.06 181 PRO A N 1
ATOM 1387 C CA . PRO A 1 181 ? 9.371 -10.350 11.753 1.00 94.06 181 PRO A CA 1
ATOM 1388 C C . PRO A 1 181 ? 9.392 -10.122 13.282 1.00 94.06 181 PRO A C 1
ATOM 1390 O O . PRO A 1 181 ? 10.209 -9.344 13.782 1.00 94.06 181 PRO A O 1
ATOM 1393 N N . PRO A 1 182 ? 8.483 -10.756 14.056 1.00 95.31 182 PRO A N 1
ATOM 1394 C CA . PRO A 1 182 ? 8.348 -10.527 15.501 1.00 95.31 182 PRO A CA 1
ATOM 1395 C C . PRO A 1 182 ? 9.578 -10.885 16.339 1.00 95.31 182 PRO A C 1
ATOM 1397 O O . PRO A 1 182 ? 9.717 -10.373 17.447 1.00 95.31 182 PRO A O 1
ATOM 1400 N N . ASP A 1 183 ? 10.446 -11.752 15.827 1.00 92.75 183 ASP A N 1
ATOM 1401 C CA . ASP A 1 183 ? 11.703 -12.170 16.444 1.00 92.75 183 ASP A CA 1
ATOM 1402 C C . ASP A 1 183 ? 12.857 -11.183 16.203 1.00 92.75 183 ASP A C 1
ATOM 1404 O O . ASP A 1 183 ? 13.907 -11.316 16.830 1.00 92.75 183 ASP A O 1
ATOM 1408 N N . ASN A 1 184 ? 12.678 -10.157 15.360 1.00 90.44 184 ASN A N 1
ATOM 1409 C CA . ASN A 1 184 ? 13.685 -9.120 15.171 1.00 90.44 184 ASN A CA 1
ATOM 1410 C C . ASN A 1 184 ? 13.776 -8.209 16.415 1.00 90.44 184 ASN A C 1
ATOM 1412 O O . ASN A 1 184 ? 12.886 -7.382 16.648 1.00 90.44 184 ASN A O 1
ATOM 1416 N N . PRO A 1 185 ? 14.887 -8.242 17.178 1.00 91.94 185 PRO A N 1
ATOM 1417 C CA . PRO A 1 185 ? 15.021 -7.458 18.406 1.00 91.94 185 PRO A CA 1
ATOM 1418 C C . PRO A 1 185 ? 15.104 -5.947 18.144 1.00 91.94 185 PRO A C 1
ATOM 1420 O O . PRO A 1 185 ? 14.870 -5.147 19.049 1.00 91.94 185 PRO A O 1
ATOM 1423 N N . LYS A 1 186 ? 15.430 -5.535 16.910 1.00 91.62 186 LYS A N 1
ATOM 1424 C CA . LYS A 1 186 ? 15.522 -4.125 16.502 1.00 91.62 186 LYS A CA 1
ATOM 1425 C C . LYS A 1 186 ? 14.198 -3.571 15.970 1.00 91.62 186 LYS A C 1
ATOM 1427 O O . LYS A 1 186 ? 14.135 -2.383 15.654 1.00 91.62 186 LYS A O 1
ATOM 1432 N N . ALA A 1 187 ? 13.158 -4.396 15.844 1.00 94.50 187 ALA A N 1
ATOM 1433 C CA . ALA A 1 187 ? 11.861 -3.960 15.348 1.00 94.50 187 ALA A CA 1
ATOM 1434 C C . ALA A 1 187 ? 11.204 -2.969 16.316 1.00 94.50 187 ALA A C 1
ATOM 1436 O O . ALA A 1 187 ? 11.155 -3.193 17.527 1.00 94.50 187 ALA A O 1
ATOM 1437 N N . CYS A 1 188 ? 10.691 -1.868 15.782 1.00 98.25 188 CYS A N 1
ATOM 1438 C CA . CYS A 1 188 ? 9.797 -0.976 16.505 1.00 98.25 188 CYS A CA 1
ATOM 1439 C C . CYS A 1 188 ? 8.859 -0.275 15.524 1.00 98.25 188 CYS A C 1
ATOM 1441 O O . CYS A 1 188 ? 9.128 -0.197 14.326 1.00 98.25 188 CYS A O 1
ATOM 1443 N N . TYR A 1 189 ? 7.741 0.227 16.030 1.00 98.62 189 TYR A N 1
ATOM 1444 C CA . TYR A 1 189 ? 6.745 0.895 15.204 1.00 98.62 189 TYR A CA 1
ATOM 1445 C C . TYR A 1 189 ? 6.009 1.975 15.991 1.00 98.62 189 TYR A C 1
ATOM 1447 O O . TYR A 1 189 ? 6.014 1.980 17.221 1.00 98.62 189 TYR A O 1
ATOM 1455 N N . TRP A 1 190 ? 5.367 2.893 15.278 1.00 98.69 190 TRP A N 1
ATOM 1456 C CA . TRP A 1 190 ? 4.550 3.958 15.845 1.00 98.69 190 TRP A CA 1
ATOM 1457 C C . TRP A 1 190 ? 3.101 3.773 15.439 1.00 98.69 190 TRP A C 1
ATOM 1459 O O . TRP A 1 190 ? 2.824 3.487 14.272 1.00 98.69 190 TRP A O 1
ATOM 1469 N N . THR A 1 191 ? 2.173 3.953 16.378 1.00 97.75 191 THR A N 1
ATOM 1470 C CA . THR A 1 191 ? 0.739 3.904 16.071 1.00 97.75 191 THR A CA 1
ATOM 1471 C C . THR A 1 191 ? -0.059 4.951 16.824 1.00 97.75 191 THR A C 1
ATOM 1473 O O . THR A 1 191 ? 0.339 5.451 17.877 1.00 97.75 191 THR A O 1
ATOM 1476 N N . LYS A 1 192 ? -1.243 5.224 16.276 1.00 95.31 192 LYS A N 1
ATOM 1477 C CA . LYS A 1 192 ? -2.375 5.822 16.983 1.00 95.31 192 LYS A CA 1
ATOM 1478 C C . LYS A 1 192 ? -3.604 4.945 16.728 1.00 95.31 192 LYS A C 1
ATOM 1480 O O . LYS A 1 192 ? -3.679 4.314 15.669 1.00 95.31 192 LYS A O 1
ATOM 1485 N N . PRO A 1 193 ? -4.602 4.916 17.631 1.00 90.19 193 PRO A N 1
ATOM 1486 C CA . PRO A 1 193 ? -5.843 4.176 17.388 1.00 90.19 193 PRO A CA 1
ATOM 1487 C C . PRO A 1 193 ? -6.534 4.580 16.078 1.00 90.19 193 PRO A C 1
ATOM 1489 O O . PRO A 1 193 ? -7.146 3.743 15.414 1.00 90.19 193 PRO A O 1
ATOM 1492 N N . ARG A 1 194 ? -6.405 5.858 15.697 1.00 90.56 194 ARG A N 1
ATOM 1493 C CA . ARG A 1 194 ? -6.962 6.445 14.478 1.00 90.56 194 ARG A CA 1
ATOM 1494 C C . ARG A 1 194 ? -6.095 7.614 14.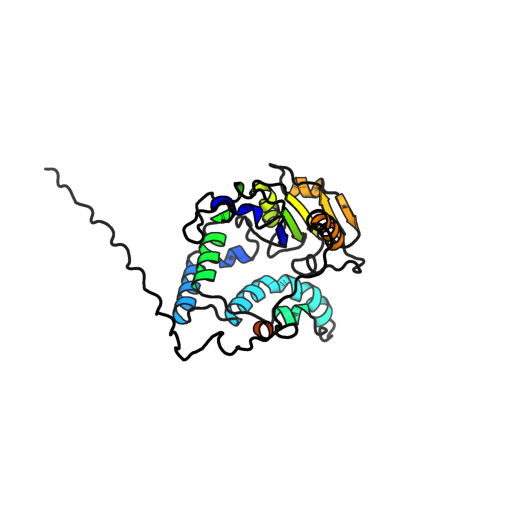001 1.00 90.56 194 ARG A C 1
ATOM 1496 O O . ARG A 1 194 ? -5.572 8.359 14.826 1.00 90.56 194 ARG A O 1
ATOM 1503 N N . ALA A 1 195 ? -5.980 7.785 12.685 1.00 92.44 195 ALA A N 1
ATOM 1504 C CA . ALA A 1 195 ? -5.448 9.010 12.083 1.00 92.44 195 ALA A CA 1
ATOM 1505 C C . ALA A 1 195 ? -6.550 10.081 12.013 1.00 92.44 195 ALA A C 1
ATOM 1507 O O . ALA A 1 195 ? -7.656 9.805 11.528 1.00 92.44 195 ALA A O 1
ATOM 1508 N N . ALA A 1 196 ? -6.277 11.281 12.529 1.00 94.00 196 ALA A N 1
ATOM 1509 C CA . ALA A 1 196 ? -7.250 12.368 12.526 1.00 94.00 196 ALA A CA 1
ATOM 1510 C C . ALA A 1 196 ? -7.324 13.029 11.141 1.00 94.00 196 ALA A C 1
ATOM 1512 O O . ALA A 1 196 ? -6.346 13.071 10.398 1.00 94.00 196 ALA A O 1
ATOM 1513 N N . LYS A 1 197 ? -8.504 13.538 10.773 1.00 94.19 197 LYS A N 1
ATOM 1514 C CA . LYS A 1 197 ? -8.663 14.309 9.533 1.00 94.19 197 LYS A CA 1
ATOM 1515 C C . LYS A 1 197 ? -8.094 15.711 9.721 1.00 94.19 197 LYS A C 1
ATOM 1517 O O . LYS A 1 197 ? -8.427 16.358 10.706 1.00 94.19 197 LYS A O 1
ATOM 1522 N N . GLY A 1 198 ? -7.292 16.167 8.764 1.00 94.62 198 GLY A N 1
ATOM 1523 C CA . GLY A 1 198 ? -6.619 17.469 8.805 1.00 94.62 198 GLY A CA 1
ATOM 1524 C C . GLY A 1 198 ? -5.300 17.475 9.580 1.00 94.62 198 GLY A C 1
ATOM 1525 O O . GLY A 1 198 ? -4.618 18.490 9.569 1.00 94.62 198 GLY A O 1
ATOM 1526 N N . GLU A 1 199 ? -4.928 16.359 10.209 1.00 95.81 199 GLU A N 1
ATOM 1527 C CA . GLU A 1 199 ? -3.624 16.180 10.851 1.00 95.81 199 GLU A CA 1
ATOM 1528 C C . GLU A 1 199 ? -2.547 15.959 9.782 1.00 95.81 199 GLU A C 1
ATOM 1530 O O . GLU A 1 199 ? -2.733 15.174 8.845 1.00 95.81 199 GLU A O 1
ATOM 1535 N N . SER A 1 200 ? -1.423 16.661 9.902 1.00 96.12 200 SER A N 1
ATOM 1536 C CA . SER A 1 200 ? -0.265 16.453 9.037 1.00 96.12 200 SER A CA 1
ATOM 1537 C C . SER A 1 200 ? 0.502 15.185 9.424 1.00 96.12 200 SER A C 1
ATOM 1539 O O . SER A 1 200 ? 0.427 14.687 10.547 1.00 96.12 200 SER A O 1
ATOM 1541 N N . ALA A 1 201 ? 1.300 14.663 8.490 1.00 96.25 201 ALA A N 1
ATOM 1542 C CA . ALA A 1 201 ? 2.122 13.482 8.740 1.00 96.25 201 ALA A CA 1
ATOM 1543 C C . ALA A 1 201 ? 3.096 13.689 9.921 1.00 96.25 201 ALA A C 1
ATOM 1545 O O . ALA A 1 201 ? 3.264 12.789 10.745 1.00 96.25 201 ALA A O 1
ATOM 1546 N N . HIS A 1 202 ? 3.702 14.877 10.031 1.00 95.69 202 HIS A N 1
ATOM 1547 C CA . HIS A 1 202 ? 4.640 15.206 11.107 1.00 95.69 202 HIS A CA 1
ATOM 1548 C C . HIS A 1 202 ? 3.950 15.299 12.472 1.00 95.69 202 HIS A C 1
ATOM 1550 O O . HIS A 1 202 ? 4.397 14.637 13.406 1.00 95.69 202 HIS A O 1
ATOM 1556 N N . GLU A 1 203 ? 2.816 15.999 12.572 1.00 97.44 203 GLU A N 1
ATOM 1557 C CA . GLU A 1 203 ? 2.020 16.054 13.811 1.00 97.44 203 GLU A CA 1
ATOM 1558 C C . GLU A 1 203 ? 1.559 14.654 14.247 1.00 97.44 203 GLU A C 1
ATOM 1560 O O . GLU A 1 203 ? 1.614 14.296 15.430 1.00 97.44 203 GLU A O 1
ATOM 1565 N N . TRP A 1 204 ? 1.154 13.815 13.284 1.00 98.06 204 TRP A N 1
ATOM 1566 C CA . TRP A 1 204 ? 0.827 12.420 13.565 1.00 98.06 204 TRP A CA 1
ATOM 1567 C C . TRP A 1 204 ? 2.032 11.678 14.150 1.00 98.06 204 TRP A C 1
ATOM 1569 O O . TRP A 1 204 ? 1.889 10.982 15.152 1.00 98.06 204 TRP A O 1
ATOM 1579 N N . ARG A 1 205 ? 3.221 11.837 13.558 1.00 97.38 205 ARG A N 1
ATOM 1580 C CA . ARG A 1 205 ? 4.442 11.131 13.974 1.00 97.38 205 ARG A CA 1
ATOM 1581 C C . ARG A 1 205 ? 4.949 11.567 15.346 1.00 97.38 205 ARG A C 1
ATOM 1583 O O . ARG A 1 205 ? 5.448 10.716 16.084 1.00 97.38 205 ARG A O 1
ATOM 1590 N N . GLU A 1 206 ? 4.840 12.849 15.673 1.00 96.81 206 GLU A N 1
ATOM 1591 C CA . GLU A 1 206 ? 5.219 13.405 16.978 1.00 96.81 206 GLU A CA 1
ATOM 1592 C C . GLU A 1 206 ? 4.282 12.934 18.093 1.00 96.81 206 GLU A C 1
ATOM 1594 O O . GLU A 1 206 ? 4.728 12.634 19.198 1.00 96.81 206 GLU A O 1
ATOM 1599 N N . SER A 1 207 ? 2.988 12.812 17.791 1.00 96.62 207 SER A N 1
ATOM 1600 C CA . SER A 1 207 ? 1.975 12.371 18.756 1.00 96.62 207 SER A CA 1
ATOM 1601 C C . SER A 1 207 ? 1.773 10.850 18.815 1.00 96.62 207 SER A C 1
ATOM 1603 O O . SER A 1 207 ? 1.053 10.359 19.688 1.00 96.62 207 SER A O 1
ATOM 1605 N N . ALA A 1 208 ? 2.366 10.085 17.894 1.00 98.19 208 ALA A N 1
ATOM 1606 C CA . ALA A 1 208 ? 2.218 8.635 17.842 1.00 98.19 208 ALA A CA 1
ATOM 1607 C C . ALA A 1 208 ? 3.032 7.926 18.931 1.00 98.19 208 ALA A C 1
ATOM 1609 O O . ALA A 1 208 ? 4.185 8.256 19.214 1.00 98.19 208 ALA A O 1
ATOM 1610 N N . THR A 1 209 ? 2.449 6.879 19.510 1.00 98.44 209 THR A N 1
ATOM 1611 C CA . THR A 1 209 ? 3.119 6.072 20.531 1.00 98.44 209 THR A CA 1
ATOM 1612 C C . THR A 1 209 ? 4.097 5.112 19.873 1.00 98.44 209 THR A C 1
ATOM 1614 O O . THR A 1 209 ? 3.720 4.364 18.971 1.00 98.44 209 THR A O 1
ATOM 1617 N N . ARG A 1 210 ? 5.350 5.115 20.339 1.00 98.38 210 ARG A N 1
ATOM 1618 C CA . ARG A 1 210 ? 6.359 4.129 19.943 1.00 98.38 210 ARG A CA 1
ATOM 1619 C C . ARG A 1 210 ? 6.135 2.815 20.690 1.00 98.38 210 ARG A C 1
ATOM 1621 O O . ARG A 1 210 ? 6.018 2.808 21.912 1.00 98.38 210 ARG A O 1
ATOM 1628 N N . HIS A 1 211 ? 6.185 1.709 19.967 1.00 98.31 211 HIS A N 1
ATOM 1629 C CA . HIS A 1 211 ? 6.098 0.351 20.485 1.00 98.31 211 HIS A CA 1
ATOM 1630 C C . HIS A 1 211 ? 7.349 -0.437 20.093 1.00 98.31 211 HIS A C 1
ATOM 1632 O O . HIS A 1 211 ? 7.834 -0.329 18.966 1.00 98.31 211 HIS A O 1
ATOM 1638 N N . GLN A 1 212 ? 7.870 -1.234 21.025 1.00 98.00 212 GLN A N 1
ATOM 1639 C CA . GLN A 1 212 ? 8.936 -2.195 20.743 1.00 98.00 212 GLN A CA 1
ATOM 1640 C C . GLN A 1 212 ? 8.337 -3.481 20.148 1.00 98.00 212 GLN A C 1
ATOM 1642 O O . GLN A 1 212 ? 7.257 -3.905 20.561 1.00 98.00 212 GLN A O 1
ATOM 1647 N N . GLY A 1 213 ? 9.042 -4.107 19.204 1.00 96.75 213 GLY A N 1
ATOM 1648 C CA . GLY A 1 213 ? 8.606 -5.313 18.494 1.00 96.75 213 GLY A CA 1
ATOM 1649 C C . GLY A 1 213 ? 8.076 -5.025 17.088 1.00 96.75 213 GLY A C 1
ATOM 1650 O O . GLY A 1 213 ? 8.111 -3.892 16.612 1.00 96.75 213 GLY A O 1
ATOM 1651 N N . SER A 1 214 ? 7.601 -6.064 16.401 1.00 98.19 214 SER A N 1
ATOM 1652 C CA . SER A 1 214 ? 7.091 -5.952 15.030 1.00 98.19 214 SER A CA 1
ATOM 1653 C C . SER A 1 214 ? 5.677 -5.370 14.963 1.00 98.19 214 SER A C 1
ATOM 1655 O O . SER A 1 214 ? 4.794 -5.744 15.742 1.00 98.19 214 SER A O 1
ATOM 1657 N N . TRP A 1 215 ? 5.434 -4.533 13.949 1.00 98.06 215 TRP A N 1
ATOM 1658 C CA . TRP A 1 215 ? 4.096 -4.059 13.587 1.00 98.06 215 TRP A CA 1
ATOM 1659 C C . TRP A 1 215 ? 3.150 -5.202 13.178 1.00 98.06 215 TRP A C 1
ATOM 1661 O O . TRP A 1 215 ? 1.934 -5.021 13.229 1.00 98.06 215 TRP A O 1
ATOM 1671 N N . TRP A 1 216 ? 3.669 -6.383 12.807 1.00 98.25 216 TRP A N 1
ATOM 1672 C CA . TRP A 1 216 ? 2.858 -7.555 12.448 1.00 98.25 216 TRP A CA 1
ATOM 1673 C C . TRP A 1 216 ? 1.901 -7.936 13.573 1.00 98.25 216 TRP A C 1
ATOM 1675 O O . TRP A 1 216 ? 0.757 -8.289 13.305 1.00 98.25 216 TRP A O 1
ATOM 1685 N N . ASN A 1 217 ? 2.334 -7.798 14.829 1.00 97.44 217 ASN A N 1
ATOM 1686 C CA . ASN A 1 217 ? 1.506 -8.096 15.996 1.00 97.44 217 ASN A CA 1
ATOM 1687 C C . ASN A 1 217 ? 0.332 -7.111 16.128 1.00 97.44 217 ASN A C 1
ATOM 1689 O O . ASN A 1 217 ? -0.795 -7.518 16.416 1.00 97.44 217 ASN A O 1
ATOM 1693 N N . ASP A 1 218 ? 0.576 -5.823 15.866 1.00 97.75 218 ASP A N 1
ATOM 1694 C CA . ASP A 1 218 ? -0.469 -4.793 15.863 1.00 97.75 218 ASP A CA 1
ATOM 1695 C C . ASP A 1 218 ? -1.478 -5.015 14.729 1.00 97.75 218 ASP A C 1
ATOM 1697 O O . ASP A 1 218 ? -2.695 -4.960 14.943 1.00 97.75 218 ASP A O 1
ATOM 1701 N N . TRP A 1 219 ? -0.982 -5.340 13.533 1.00 98.19 219 TRP A N 1
ATOM 1702 C CA . TRP A 1 219 ? -1.825 -5.676 12.392 1.00 98.19 219 TRP A CA 1
ATOM 1703 C C . TRP A 1 219 ? -2.639 -6.951 12.635 1.00 98.19 219 TRP A C 1
ATOM 1705 O O . TRP A 1 219 ? -3.847 -6.934 12.410 1.00 98.19 219 TRP A O 1
ATOM 1715 N N . ALA A 1 220 ? -2.028 -8.021 13.154 1.00 97.69 220 ALA A N 1
ATOM 1716 C CA . ALA A 1 220 ? -2.699 -9.281 13.474 1.00 97.69 220 ALA A CA 1
ATOM 1717 C C . ALA A 1 220 ? -3.851 -9.067 14.472 1.00 97.69 220 ALA A C 1
ATOM 1719 O O . ALA A 1 220 ? -4.965 -9.552 14.261 1.00 97.69 220 ALA A O 1
ATOM 1720 N N . ALA A 1 221 ? -3.628 -8.260 15.515 1.00 96.75 221 ALA A N 1
ATOM 1721 C CA . ALA A 1 221 ? -4.676 -7.880 16.458 1.00 96.75 221 ALA A CA 1
ATOM 1722 C C . ALA A 1 221 ? -5.784 -7.031 15.801 1.00 96.75 221 ALA A C 1
ATOM 1724 O O . ALA A 1 221 ? -6.967 -7.178 16.126 1.00 96.75 221 ALA A O 1
ATOM 1725 N N . TRP A 1 222 ? -5.430 -6.135 14.873 1.00 97.38 222 TRP A N 1
ATOM 1726 C CA . TRP A 1 222 ? -6.391 -5.294 14.157 1.00 97.38 222 TRP A CA 1
ATOM 1727 C C . TRP A 1 222 ? -7.252 -6.087 13.164 1.00 97.38 222 TRP A C 1
ATOM 1729 O O . TRP A 1 222 ? -8.472 -5.891 13.130 1.00 97.38 222 TRP A O 1
ATOM 1739 N N . ILE A 1 223 ? -6.644 -6.975 12.371 1.00 96.94 223 ILE A N 1
ATOM 1740 C CA . ILE A 1 223 ? -7.341 -7.782 11.365 1.00 96.94 223 ILE A CA 1
ATOM 1741 C C . ILE A 1 223 ? -8.127 -8.923 12.011 1.00 96.94 223 ILE A C 1
ATOM 1743 O O . ILE A 1 223 ? -9.234 -9.210 11.565 1.00 96.94 223 ILE A O 1
ATOM 1747 N N . GLY A 1 224 ? -7.638 -9.501 13.115 1.00 96.75 224 GLY A N 1
ATOM 1748 C CA . GLY A 1 224 ? -8.330 -10.565 13.850 1.00 96.75 224 GLY A CA 1
ATOM 1749 C C . GLY A 1 224 ? -9.728 -10.150 14.319 1.00 96.75 224 GLY A C 1
ATOM 1750 O O . GLY A 1 224 ? -10.685 -10.901 14.162 1.00 96.75 224 GLY A O 1
ATOM 1751 N N . LYS A 1 225 ? -9.898 -8.894 14.758 1.00 95.69 225 LYS A N 1
ATOM 1752 C CA . LYS A 1 225 ? -11.214 -8.315 15.111 1.00 95.69 225 LYS A CA 1
ATOM 1753 C C . LYS A 1 225 ? -12.177 -8.177 13.920 1.00 95.69 225 LYS A C 1
ATOM 1755 O O . LYS A 1 225 ? -13.344 -7.854 14.111 1.00 95.69 225 LYS A O 1
ATOM 1760 N N . ARG A 1 226 ? -11.685 -8.356 12.692 1.00 95.31 226 ARG A N 1
ATOM 1761 C CA . ARG A 1 226 ? -12.401 -8.152 11.421 1.00 95.31 226 ARG A CA 1
ATOM 1762 C C . ARG A 1 226 ? -12.427 -9.407 10.542 1.00 95.31 226 ARG A C 1
ATOM 1764 O O . ARG A 1 226 ? -12.986 -9.354 9.448 1.00 95.31 226 ARG A O 1
ATOM 1771 N N . ALA A 1 227 ? -11.848 -10.513 11.008 1.00 94.88 227 ALA A N 1
ATOM 1772 C CA . ALA A 1 227 ? -11.776 -11.779 10.280 1.00 94.88 227 ALA A CA 1
ATOM 1773 C C . ALA A 1 227 ? -13.042 -12.643 10.441 1.00 94.88 227 ALA A C 1
ATOM 1775 O O . ALA A 1 227 ? -13.209 -13.621 9.720 1.00 94.88 227 ALA A O 1
ATOM 1776 N N . GLY A 1 228 ? -13.949 -12.263 11.349 1.00 93.25 228 GLY A N 1
ATOM 1777 C CA . GLY A 1 228 ? -15.110 -13.074 11.710 1.00 93.25 228 GLY A CA 1
ATOM 1778 C C . GLY A 1 228 ? -14.742 -14.220 12.654 1.00 93.25 228 GLY A C 1
ATOM 1779 O O . GLY A 1 228 ? -13.645 -14.263 13.211 1.00 93.25 228 GLY A O 1
ATOM 1780 N N . SER A 1 229 ? -15.686 -15.132 12.870 1.00 94.81 229 SER A N 1
ATOM 1781 C CA . SER A 1 229 ? -15.464 -16.324 13.690 1.00 94.81 229 SER A CA 1
ATOM 1782 C C . SER A 1 229 ? -14.537 -17.311 12.986 1.00 94.81 229 SER A C 1
ATOM 1784 O O . SER A 1 229 ? -14.572 -17.452 11.765 1.00 94.81 229 SER A O 1
ATOM 1786 N N . MET A 1 230 ? -13.740 -18.038 13.767 1.00 95.44 230 MET A N 1
ATOM 1787 C CA . MET A 1 230 ? -12.954 -19.151 13.247 1.00 95.44 230 MET A CA 1
ATOM 1788 C C . MET A 1 230 ? -13.895 -20.268 12.786 1.00 95.44 230 MET A C 1
ATOM 1790 O O . MET A 1 230 ? -14.764 -20.703 13.540 1.00 95.44 230 MET A O 1
ATOM 1794 N N . VAL A 1 231 ? -13.725 -20.709 11.544 1.00 95.38 231 VAL A N 1
ATOM 1795 C CA . VAL A 1 231 ? -14.541 -21.751 10.911 1.00 95.38 231 VAL A CA 1
ATOM 1796 C C . VAL A 1 231 ? -13.639 -22.758 10.209 1.00 95.38 231 VAL A C 1
ATOM 1798 O O . VAL A 1 231 ? -12.481 -22.462 9.910 1.00 95.38 231 VAL A O 1
ATOM 1801 N N . ALA A 1 232 ? -14.171 -23.949 9.930 1.00 96.12 232 ALA A N 1
ATOM 1802 C CA . ALA A 1 232 ? -13.482 -24.912 9.081 1.00 96.12 232 ALA A CA 1
ATOM 1803 C C . ALA A 1 232 ? -13.227 -24.306 7.683 1.00 96.12 232 ALA A C 1
ATOM 1805 O O . ALA A 1 232 ? -14.085 -23.579 7.168 1.00 96.12 232 ALA A O 1
ATOM 1806 N N . PRO A 1 233 ? -12.068 -24.581 7.060 1.00 93.50 233 PRO A N 1
ATOM 1807 C CA . PRO A 1 233 ? -11.764 -24.071 5.730 1.00 93.50 233 PRO A CA 1
ATOM 1808 C C . PRO A 1 233 ? -12.750 -24.627 4.696 1.00 93.50 233 PRO A C 1
ATOM 1810 O O . PRO A 1 233 ? -13.166 -25.784 4.768 1.00 93.50 233 PRO A O 1
ATOM 1813 N N . ALA A 1 234 ? -13.104 -23.806 3.708 1.00 92.62 234 ALA A N 1
ATOM 1814 C CA . ALA A 1 234 ? -13.921 -24.255 2.587 1.00 92.62 234 ALA A CA 1
ATOM 1815 C C . ALA A 1 234 ? -13.158 -25.279 1.731 1.00 92.62 234 ALA A C 1
ATOM 1817 O O . ALA A 1 234 ? -11.954 -25.144 1.506 1.00 92.62 234 ALA A O 1
ATOM 1818 N N . THR A 1 235 ? -13.867 -26.275 1.203 1.00 93.69 235 THR A N 1
ATOM 1819 C CA . THR A 1 235 ? -13.304 -27.208 0.222 1.00 93.69 235 THR A CA 1
ATOM 1820 C C . THR A 1 235 ? -13.141 -26.498 -1.121 1.00 93.69 235 THR A C 1
ATOM 1822 O O . THR A 1 235 ? -14.119 -26.034 -1.707 1.00 93.69 235 THR A O 1
ATOM 1825 N N . LEU A 1 236 ? -11.906 -26.415 -1.611 1.00 90.81 236 LEU A N 1
ATOM 1826 C CA . LEU A 1 236 ? -11.578 -25.869 -2.927 1.00 90.81 236 LEU A CA 1
ATOM 1827 C C . LEU A 1 236 ? -11.208 -27.006 -3.894 1.00 90.81 236 LEU A C 1
ATOM 1829 O O . LEU A 1 236 ? -10.743 -28.054 -3.439 1.00 90.81 236 LEU A O 1
ATOM 1833 N N . PRO A 1 237 ? -11.386 -26.826 -5.218 1.00 91.25 237 PRO A N 1
ATOM 1834 C CA . PRO A 1 237 ? -10.861 -27.764 -6.204 1.00 91.25 237 PRO A CA 1
ATOM 1835 C C . PRO A 1 237 ? -9.346 -27.965 -6.032 1.00 91.25 237 PRO A C 1
ATOM 1837 O O . PRO A 1 237 ? -8.651 -27.005 -5.683 1.00 91.25 237 PRO A O 1
ATOM 1840 N N . PRO A 1 238 ? -8.821 -29.176 -6.291 1.00 87.88 238 PRO A N 1
ATOM 1841 C CA . PRO A 1 238 ? -7.387 -29.425 -6.220 1.00 87.88 238 PRO A CA 1
ATOM 1842 C C . PRO A 1 238 ? -6.637 -28.518 -7.204 1.00 87.88 238 PRO A C 1
ATOM 1844 O O . PRO A 1 238 ? -7.047 -28.351 -8.354 1.00 87.88 238 PRO A O 1
ATOM 1847 N N . GLY A 1 239 ? -5.543 -27.928 -6.729 1.00 86.81 239 GLY A N 1
ATOM 1848 C CA . GLY A 1 239 ? -4.637 -27.088 -7.508 1.00 86.81 239 GLY A CA 1
ATOM 1849 C C . GLY A 1 239 ? -3.217 -27.649 -7.517 1.00 86.81 239 GLY A C 1
ATOM 1850 O O . GLY A 1 239 ? -2.948 -28.712 -6.960 1.00 86.81 239 GLY A O 1
ATOM 1851 N N . GLU A 1 240 ? -2.301 -26.920 -8.146 1.00 89.56 240 GLU A N 1
ATOM 1852 C CA . GLU A 1 240 ? -0.871 -27.231 -8.078 1.00 89.56 240 GLU A CA 1
ATOM 1853 C C . GLU A 1 240 ? -0.331 -26.992 -6.659 1.00 89.56 240 GLU A C 1
ATOM 1855 O O . GLU A 1 240 ? -0.789 -26.059 -5.987 1.00 89.56 240 GLU A O 1
ATOM 1860 N N . PRO A 1 241 ? 0.653 -27.784 -6.192 1.00 91.75 241 PRO A N 1
ATOM 1861 C CA . PRO A 1 241 ? 1.379 -27.471 -4.967 1.00 91.75 241 PRO A CA 1
ATOM 1862 C C . PRO A 1 241 ? 1.983 -26.061 -5.015 1.00 91.75 241 PRO A C 1
ATOM 1864 O O . PRO A 1 241 ? 2.491 -25.621 -6.050 1.00 91.75 241 PRO A O 1
ATOM 1867 N N . ALA A 1 242 ? 1.958 -25.355 -3.882 1.00 93.38 242 ALA A N 1
ATOM 1868 C CA . ALA A 1 242 ? 2.665 -24.084 -3.746 1.00 93.38 242 ALA A CA 1
ATOM 1869 C C . ALA A 1 242 ? 4.180 -24.282 -4.001 1.00 93.38 242 ALA A C 1
ATOM 1871 O O . ALA A 1 242 ? 4.721 -25.318 -3.610 1.00 93.38 242 ALA A O 1
ATOM 1872 N N . PRO A 1 243 ? 4.872 -23.314 -4.632 1.00 92.81 243 PRO A N 1
ATOM 1873 C CA . PRO A 1 243 ? 4.408 -21.957 -4.940 1.00 92.81 243 PRO A CA 1
ATOM 1874 C C . PRO A 1 243 ? 3.692 -21.813 -6.300 1.00 92.81 243 PRO A C 1
ATOM 1876 O O . PRO A 1 243 ? 3.268 -20.713 -6.657 1.00 92.81 243 PRO A O 1
ATOM 1879 N N . GLY A 1 244 ? 3.505 -22.916 -7.030 1.00 90.81 244 GLY A N 1
ATOM 1880 C CA . GLY A 1 244 ? 2.845 -22.948 -8.335 1.00 90.81 244 GLY A CA 1
ATOM 1881 C C . GLY A 1 244 ? 3.714 -22.429 -9.486 1.00 90.81 244 GLY A C 1
ATOM 1882 O O . GLY A 1 244 ? 4.735 -21.775 -9.297 1.00 90.81 244 GLY A O 1
ATOM 1883 N N . ARG A 1 245 ? 3.283 -22.706 -10.718 1.00 90.06 245 ARG A N 1
ATOM 1884 C CA . ARG A 1 245 ? 4.071 -22.450 -11.939 1.00 90.06 245 ARG A CA 1
ATOM 1885 C C . ARG A 1 245 ? 4.251 -20.973 -12.325 1.00 90.06 245 ARG A C 1
ATOM 1887 O O . ARG A 1 245 ? 5.238 -20.614 -12.956 1.00 90.06 245 ARG A O 1
ATOM 1894 N N . TYR A 1 246 ? 3.322 -20.083 -11.958 1.00 89.75 246 TYR A N 1
ATOM 1895 C CA . TYR A 1 246 ? 3.377 -18.677 -12.400 1.00 89.75 246 TYR A CA 1
ATOM 1896 C C . TYR A 1 246 ? 4.548 -17.903 -11.797 1.00 89.75 246 TYR A C 1
ATOM 1898 O O . TYR A 1 246 ? 5.145 -17.094 -12.501 1.00 89.75 246 TYR A O 1
ATOM 1906 N N . VAL A 1 247 ? 4.897 -18.156 -10.529 1.00 90.56 247 VAL A N 1
ATOM 1907 C CA . VAL A 1 247 ? 6.080 -17.524 -9.922 1.00 90.56 247 VAL A CA 1
ATOM 1908 C C . VAL A 1 247 ? 7.377 -18.068 -10.525 1.00 90.56 247 VAL A C 1
ATOM 1910 O O . VAL A 1 247 ? 8.367 -17.360 -10.578 1.00 90.56 247 VAL A O 1
ATOM 1913 N N . LEU A 1 248 ? 7.347 -19.296 -11.054 1.00 88.31 248 LEU A N 1
ATOM 1914 C CA . LEU A 1 248 ? 8.465 -19.924 -11.762 1.00 88.31 248 LEU A CA 1
ATOM 1915 C C . LEU A 1 248 ? 8.531 -19.511 -13.244 1.00 88.31 248 LEU A C 1
ATOM 1917 O O . LEU A 1 248 ? 9.374 -20.005 -13.987 1.00 88.31 248 LEU A O 1
ATOM 1921 N N . ASN A 1 249 ? 7.636 -18.614 -13.687 1.00 82.50 249 ASN A N 1
ATOM 1922 C CA . ASN A 1 249 ? 7.483 -18.195 -15.082 1.00 82.50 249 ASN A CA 1
ATOM 1923 C C . ASN A 1 249 ? 7.249 -19.375 -16.053 1.00 82.50 249 ASN A C 1
ATOM 1925 O O . ASN A 1 249 ? 7.622 -19.336 -17.227 1.00 82.50 249 ASN A O 1
ATOM 1929 N N . GLU A 1 250 ? 6.603 -20.431 -15.561 1.00 79.88 250 GLU A N 1
ATOM 1930 C CA . GLU A 1 250 ? 6.253 -21.621 -16.326 1.00 79.88 250 GLU A CA 1
ATOM 1931 C C . GLU A 1 250 ? 4.839 -21.486 -16.918 1.00 79.88 250 GLU A C 1
ATOM 1933 O O . GLU A 1 250 ? 3.866 -21.125 -16.243 1.00 79.88 250 GLU A O 1
ATOM 1938 N N . VAL A 1 251 ? 4.711 -21.776 -18.216 1.00 65.50 251 VAL A N 1
ATOM 1939 C CA . VAL A 1 251 ? 3.448 -21.641 -18.950 1.00 65.50 251 VAL A CA 1
ATOM 1940 C C . VAL A 1 251 ? 2.621 -22.918 -18.819 1.00 65.50 251 VAL A C 1
ATOM 1942 O O . VAL A 1 251 ? 3.033 -23.998 -19.232 1.00 65.50 251 VAL A O 1
ATOM 1945 N N . ALA A 1 252 ? 1.408 -22.769 -18.292 1.00 55.56 252 ALA A N 1
ATOM 1946 C CA . ALA A 1 252 ? 0.374 -23.794 -18.329 1.00 55.56 252 ALA A CA 1
ATOM 1947 C C . ALA A 1 252 ? -0.054 -24.133 -19.763 1.00 55.56 252 ALA A C 1
ATOM 1949 O O . ALA A 1 252 ? -0.135 -23.239 -20.607 1.00 55.56 252 ALA A O 1
ATOM 1950 N N . ALA A 1 253 ? -0.535 -25.357 -20.001 1.00 51.72 253 ALA A N 1
ATOM 1951 C CA . ALA A 1 253 ? -1.509 -25.548 -21.073 1.00 51.72 253 ALA A CA 1
ATOM 1952 C C . ALA A 1 253 ? -2.689 -24.585 -20.835 1.00 51.72 253 ALA A C 1
ATOM 1954 O O . ALA A 1 253 ? -3.202 -24.489 -19.716 1.00 51.72 253 ALA A O 1
ATOM 1955 N N . ALA A 1 254 ? -3.079 -23.822 -21.858 1.00 48.16 254 ALA A N 1
ATOM 1956 C CA . ALA A 1 254 ? -4.150 -22.842 -21.729 1.00 48.16 254 ALA A CA 1
ATOM 1957 C C . ALA A 1 254 ? -5.428 -23.520 -21.202 1.00 48.16 254 ALA A C 1
ATOM 1959 O O . ALA A 1 254 ? -5.848 -24.560 -21.711 1.00 48.16 254 ALA A O 1
ATOM 1960 N N . PHE A 1 255 ? -6.042 -22.932 -20.170 1.00 36.84 255 PHE A N 1
ATOM 1961 C CA . PHE A 1 255 ? -7.299 -23.429 -19.613 1.00 36.84 255 PHE A CA 1
ATOM 1962 C C . PHE A 1 255 ? -8.361 -23.502 -20.725 1.00 36.84 255 PHE A C 1
ATOM 1964 O O . PHE A 1 255 ? -8.791 -22.474 -21.243 1.00 36.84 255 PHE A O 1
ATOM 1971 N N . GLY A 1 256 ? -8.782 -24.719 -21.089 1.00 47.56 256 GLY A N 1
ATOM 1972 C CA . GLY A 1 256 ? -9.922 -24.949 -21.980 1.00 47.56 256 GLY A CA 1
ATOM 1973 C C . GLY A 1 256 ? -9.650 -24.886 -23.488 1.00 47.56 256 GLY A C 1
ATOM 1974 O O . GLY A 1 256 ? -10.538 -24.481 -24.238 1.00 47.56 256 GLY A O 1
ATOM 1975 N N . THR A 1 257 ? -8.481 -25.307 -23.983 1.00 41.09 257 THR A N 1
ATOM 1976 C CA . THR A 1 257 ? -8.277 -25.470 -25.435 1.00 41.09 257 THR A CA 1
ATOM 1977 C C . THR A 1 257 ? -8.977 -26.715 -25.982 1.00 41.09 257 THR A C 1
ATOM 1979 O O . THR A 1 257 ? -8.333 -27.704 -26.323 1.00 41.09 257 THR A O 1
ATOM 1982 N N . ASN A 1 258 ? -10.287 -26.617 -26.203 1.00 40.66 258 ASN A N 1
ATOM 1983 C CA . ASN A 1 258 ? -10.855 -27.202 -27.414 1.00 40.66 258 ASN A CA 1
ATOM 1984 C C . ASN A 1 258 ? -10.449 -26.300 -28.594 1.00 40.66 258 ASN A C 1
ATOM 1986 O O . ASN A 1 258 ? -11.173 -25.398 -28.994 1.00 40.66 258 ASN A O 1
ATOM 1990 N N . GLY A 1 259 ? -9.230 -26.503 -29.100 1.00 40.75 259 GLY A N 1
ATOM 1991 C CA . GLY A 1 259 ? -8.885 -26.314 -30.514 1.00 40.75 259 GLY A CA 1
ATOM 1992 C C . GLY A 1 259 ? -8.950 -24.931 -31.181 1.00 40.75 259 GLY A C 1
ATOM 1993 O O . GLY A 1 259 ? -8.646 -24.870 -32.366 1.00 40.75 259 GLY A O 1
ATOM 1994 N N . THR A 1 260 ? -9.287 -23.819 -30.520 1.00 38.88 260 THR A N 1
ATOM 1995 C CA . THR A 1 260 ? -9.257 -22.496 -31.184 1.00 38.88 260 THR A CA 1
ATOM 1996 C C . THR A 1 260 ? -8.265 -21.551 -30.522 1.00 38.88 260 THR A C 1
ATOM 1998 O O . THR A 1 260 ? -8.555 -20.935 -29.497 1.00 38.88 260 THR A O 1
ATOM 2001 N N . SER A 1 261 ? -7.088 -21.397 -31.136 1.00 37.34 261 SER A N 1
ATOM 2002 C CA . SER A 1 261 ? -6.130 -20.349 -30.785 1.00 37.34 261 SER A CA 1
ATOM 2003 C C . SER A 1 261 ? -6.755 -18.977 -31.058 1.00 37.34 261 SER A C 1
ATOM 2005 O O . SER A 1 261 ? -6.903 -18.573 -32.216 1.00 37.34 261 SER A O 1
ATOM 2007 N N . HIS A 1 262 ? -7.124 -18.237 -30.017 1.00 39.25 262 HIS A N 1
ATOM 2008 C CA . HIS A 1 262 ? -7.517 -16.843 -30.184 1.00 39.25 262 HIS A CA 1
ATOM 2009 C C . HIS A 1 262 ? -6.241 -16.007 -30.341 1.00 39.25 262 HIS A C 1
ATOM 2011 O O . HIS A 1 262 ? -5.543 -15.731 -29.366 1.00 39.25 262 HIS A O 1
ATOM 2017 N N . LYS A 1 263 ? -5.890 -15.641 -31.582 1.00 35.53 263 LYS A N 1
ATOM 2018 C CA . LYS A 1 263 ? -4.834 -14.646 -31.813 1.00 35.53 263 LYS A CA 1
ATOM 2019 C C . LYS A 1 263 ? -5.302 -13.317 -31.203 1.00 35.53 263 LYS A C 1
ATOM 2021 O O . LYS A 1 263 ? -6.402 -12.877 -31.543 1.00 35.53 263 LYS A O 1
ATOM 2026 N N . PRO A 1 264 ? -4.513 -12.667 -30.330 1.00 39.09 264 PRO A N 1
ATOM 2027 C CA . PRO A 1 264 ? -4.881 -11.362 -29.802 1.00 39.09 264 PRO A CA 1
ATOM 2028 C C . PRO A 1 264 ? -5.049 -10.376 -30.962 1.00 39.09 264 PRO A C 1
ATOM 2030 O O . PRO A 1 264 ? -4.195 -10.280 -31.845 1.00 39.09 264 PRO A O 1
ATOM 2033 N N . ALA A 1 265 ? -6.181 -9.670 -30.985 1.00 37.50 265 ALA A N 1
ATOM 2034 C CA . ALA A 1 265 ? -6.453 -8.675 -32.011 1.00 37.50 265 ALA A CA 1
ATOM 2035 C C . ALA A 1 265 ? -5.389 -7.560 -31.949 1.00 37.50 265 ALA A C 1
ATOM 2037 O O . ALA A 1 265 ? -5.074 -7.084 -30.853 1.00 37.50 265 ALA A O 1
ATOM 2038 N N . PRO A 1 266 ? -4.837 -7.112 -33.091 1.00 37.69 266 PRO A N 1
ATOM 2039 C CA . PRO A 1 266 ? -3.855 -6.039 -33.098 1.00 37.69 266 PRO A CA 1
ATOM 2040 C C . PRO A 1 266 ? -4.447 -4.761 -32.494 1.00 37.69 266 PRO A C 1
ATOM 2042 O O . PRO A 1 266 ? -5.597 -4.394 -32.750 1.00 37.69 266 PRO A O 1
ATOM 2045 N N . TYR A 1 267 ? -3.632 -4.075 -31.691 1.00 40.22 267 TYR A N 1
ATOM 2046 C CA . TYR A 1 267 ? -3.982 -2.826 -31.022 1.00 40.22 267 TYR A CA 1
ATOM 2047 C C . TYR A 1 267 ? -4.521 -1.794 -32.029 1.00 40.22 267 TYR A C 1
ATOM 2049 O O . TYR A 1 267 ? -3.818 -1.331 -32.932 1.00 40.22 267 TYR A O 1
ATOM 2057 N N . ARG A 1 268 ? -5.802 -1.429 -31.892 1.00 41.41 268 ARG A N 1
ATOM 2058 C CA . ARG A 1 268 ? -6.493 -0.524 -32.820 1.00 41.41 268 ARG A CA 1
ATOM 2059 C C . ARG A 1 268 ? -6.030 0.915 -32.559 1.00 41.41 268 ARG A C 1
ATOM 2061 O O . ARG A 1 268 ? -6.412 1.519 -31.559 1.00 41.41 268 ARG A O 1
ATOM 2068 N N . LYS A 1 269 ? -5.222 1.483 -33.464 1.00 38.09 269 LYS A N 1
ATOM 2069 C CA . LYS A 1 269 ? -4.800 2.898 -33.419 1.00 38.09 269 LYS A CA 1
ATOM 2070 C C . LYS A 1 269 ? -6.030 3.810 -33.276 1.00 38.09 269 LYS A C 1
ATOM 2072 O O . LYS A 1 269 ? -6.878 3.853 -34.168 1.00 38.09 269 LYS A O 1
ATOM 2077 N N . ARG A 1 270 ? -6.125 4.569 -32.179 1.00 41.03 270 ARG A N 1
ATOM 2078 C CA . ARG A 1 270 ? -7.099 5.667 -32.049 1.00 41.03 270 ARG A CA 1
ATOM 2079 C C . ARG A 1 270 ? -6.797 6.704 -33.141 1.00 41.03 270 ARG A C 1
ATOM 2081 O O . ARG A 1 270 ? -5.683 7.218 -33.207 1.00 41.03 270 ARG A O 1
ATOM 2088 N N . LYS A 1 271 ? -7.767 6.996 -34.017 1.00 36.12 271 LYS A N 1
ATOM 2089 C CA . LYS A 1 271 ? -7.639 8.065 -35.023 1.00 36.12 271 LYS A CA 1
ATOM 2090 C C . LYS A 1 271 ? -7.447 9.403 -34.295 1.00 36.12 271 LYS A C 1
ATOM 2092 O O . LYS A 1 271 ? -8.229 9.720 -33.401 1.00 36.12 271 LYS A O 1
ATOM 2097 N N . LYS A 1 272 ? -6.409 10.166 -34.664 1.00 37.16 272 LYS A N 1
ATOM 2098 C CA . LYS A 1 272 ? -6.191 11.541 -34.183 1.00 37.16 272 LYS A CA 1
ATOM 2099 C C . LYS A 1 272 ? -7.458 12.360 -34.451 1.00 37.16 272 LYS A C 1
ATOM 2101 O O . LYS A 1 272 ? -7.935 12.383 -35.583 1.00 37.16 272 LYS A O 1
ATOM 2106 N N . ALA A 1 273 ? -7.994 13.008 -33.419 1.00 38.09 273 ALA A N 1
ATOM 2107 C CA . ALA A 1 273 ? -9.086 13.959 -33.571 1.00 38.09 273 ALA A CA 1
ATOM 2108 C C . ALA A 1 273 ? -8.594 15.138 -34.425 1.00 38.09 273 ALA A C 1
ATOM 2110 O O . ALA A 1 273 ? -7.607 15.790 -34.085 1.00 38.09 273 ALA A O 1
ATOM 2111 N N . THR A 1 274 ? -9.243 15.378 -35.559 1.00 38.91 274 THR A N 1
ATOM 2112 C CA . THR A 1 274 ? -8.996 16.543 -36.407 1.00 38.91 274 THR A CA 1
ATOM 2113 C C . THR A 1 274 ? -9.546 17.792 -35.720 1.00 38.91 274 THR A C 1
ATOM 2115 O O . THR A 1 274 ? -10.725 17.857 -35.379 1.00 38.91 274 THR A O 1
ATOM 2118 N N . ALA A 1 275 ? -8.684 18.786 -35.494 1.00 36.44 275 ALA A N 1
ATOM 2119 C CA . ALA A 1 275 ? -9.075 20.078 -34.938 1.00 36.44 275 ALA A CA 1
ATOM 2120 C C . ALA A 1 275 ? -10.030 20.826 -35.898 1.00 36.44 275 ALA A C 1
ATOM 2122 O O . ALA A 1 275 ? -9.846 20.751 -37.119 1.00 36.44 275 ALA A O 1
ATOM 2123 N N . PRO A 1 276 ? -11.035 21.566 -35.393 1.00 38.31 276 PRO A N 1
ATOM 2124 C CA . PRO A 1 276 ? -11.963 22.295 -36.248 1.00 38.31 276 PRO A CA 1
ATOM 2125 C C . PRO A 1 276 ? -11.274 23.515 -36.880 1.00 38.31 276 PRO A C 1
ATOM 2127 O O . PRO A 1 276 ? -10.610 24.302 -36.204 1.00 38.31 276 PRO A O 1
ATOM 2130 N N . LYS A 1 277 ? -11.441 23.682 -38.200 1.00 40.53 277 LYS A N 1
ATOM 2131 C CA . LYS A 1 277 ? -10.946 24.842 -38.959 1.00 40.53 277 LYS A CA 1
ATOM 2132 C C . LYS A 1 277 ? -11.590 26.133 -38.433 1.00 40.53 277 LYS A C 1
ATOM 2134 O O . LYS A 1 277 ? -12.810 26.282 -38.482 1.00 40.53 277 LYS A O 1
ATOM 2139 N N . AR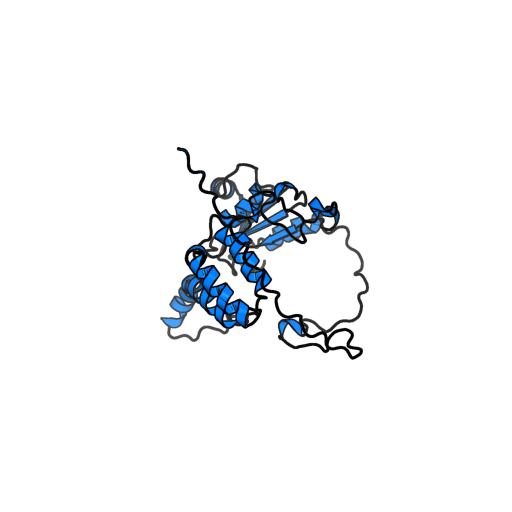G A 1 278 ? -10.768 27.090 -37.987 1.00 40.19 278 ARG A N 1
ATOM 2140 C CA . ARG A 1 278 ? -11.188 28.471 -37.690 1.00 40.19 278 ARG A CA 1
ATOM 2141 C C . ARG A 1 278 ? -11.729 29.124 -38.967 1.00 40.19 278 ARG A C 1
ATOM 2143 O O . ARG A 1 278 ? -11.000 29.286 -39.942 1.00 40.19 278 ARG A O 1
ATOM 2150 N N . ARG A 1 279 ? -13.007 29.503 -38.956 1.00 39.38 279 ARG A N 1
ATOM 2151 C CA . ARG A 1 279 ? -13.658 30.280 -40.017 1.00 39.38 279 ARG A CA 1
ATOM 2152 C C . ARG A 1 279 ? -13.223 31.744 -39.858 1.00 39.38 279 ARG A C 1
ATOM 2154 O O . ARG A 1 279 ? -13.586 32.378 -38.873 1.00 39.38 279 ARG A O 1
ATOM 2161 N N . GLN A 1 280 ? -12.417 32.267 -40.783 1.00 41.78 280 GLN A N 1
ATOM 2162 C CA . GLN A 1 280 ? -12.146 33.705 -40.870 1.00 41.78 280 GLN A CA 1
ATOM 2163 C C . GLN A 1 280 ? -13.416 34.414 -41.352 1.00 41.78 280 GLN A C 1
ATOM 2165 O O . GLN A 1 280 ? -13.824 34.262 -42.502 1.00 41.78 280 GLN A O 1
ATOM 2170 N N . THR A 1 281 ? -14.049 35.189 -40.479 1.00 40.59 281 THR A N 1
ATOM 217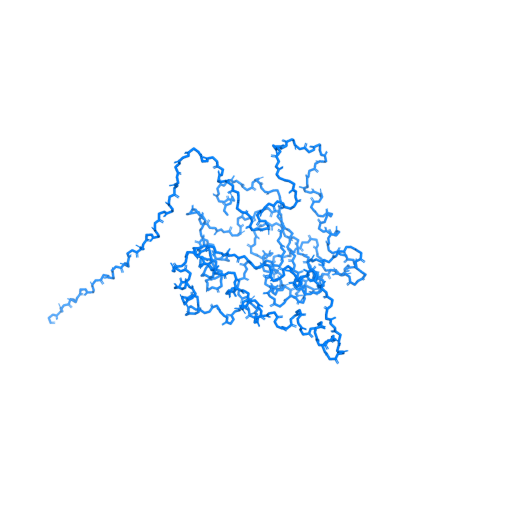1 C CA . THR A 1 281 ? -15.035 36.195 -40.877 1.00 40.59 281 THR A CA 1
ATOM 2172 C C . THR A 1 281 ? -14.291 37.461 -41.287 1.00 40.59 281 THR A C 1
ATOM 2174 O O . THR A 1 281 ? -13.759 38.167 -40.432 1.00 40.59 281 THR A O 1
ATOM 2177 N N . ARG A 1 282 ? -14.247 37.739 -42.596 1.00 42.19 282 ARG A N 1
ATOM 2178 C CA . ARG A 1 282 ? -13.959 39.078 -43.127 1.00 42.19 282 ARG A CA 1
ATOM 2179 C C . ARG A 1 282 ? -15.079 40.020 -42.675 1.00 42.19 282 ARG A C 1
ATOM 2181 O O . ARG A 1 282 ? -16.246 39.730 -42.932 1.00 42.19 282 ARG A O 1
ATOM 2188 N N . ARG A 1 283 ? -14.730 41.121 -42.010 1.00 41.56 283 ARG A N 1
ATOM 2189 C CA . ARG A 1 283 ? -15.565 42.328 -41.961 1.00 41.56 283 ARG A CA 1
ATOM 2190 C C . ARG A 1 283 ? -15.006 43.320 -42.982 1.00 41.56 283 ARG A C 1
ATOM 2192 O O . ARG A 1 283 ? -13.798 43.309 -43.215 1.00 41.56 283 ARG A O 1
ATOM 2199 N N . ALA A 1 284 ? -15.934 44.030 -43.620 1.00 42.28 284 ALA A N 1
ATOM 2200 C CA . ALA A 1 284 ? -15.709 45.090 -44.597 1.00 42.28 284 ALA A CA 1
ATOM 2201 C C . ALA A 1 284 ? -14.840 46.218 -44.033 1.00 42.28 284 ALA A C 1
ATOM 2203 O O . ALA A 1 284 ? -14.900 46.423 -42.797 1.00 42.28 284 ALA A O 1
#